Protein AF-A0A1G0IW92-F1 (afdb_monomer)

Structure (mmCIF, N/CA/C/O backbone):
data_AF-A0A1G0IW92-F1
#
_entry.id   AF-A0A1G0IW92-F1
#
loop_
_atom_site.group_PDB
_atom_site.id
_atom_site.type_symbol
_atom_site.label_atom_id
_atom_site.label_alt_id
_atom_site.label_comp_id
_atom_site.label_asym_id
_atom_site.label_entity_id
_atom_site.label_seq_id
_atom_site.pdbx_PDB_ins_code
_atom_site.Cartn_x
_atom_site.Cartn_y
_atom_site.Cartn_z
_atom_site.occupancy
_atom_site.B_iso_or_equiv
_atom_site.auth_seq_id
_atom_site.auth_comp_id
_atom_site.auth_asym_id
_atom_site.auth_atom_id
_atom_site.pdbx_PDB_model_num
ATOM 1 N N . MET A 1 1 ? -2.641 2.910 -12.324 1.00 80.75 1 MET A N 1
ATOM 2 C CA . MET A 1 1 ? -2.212 3.106 -13.734 1.00 80.75 1 MET A CA 1
ATOM 3 C C . MET A 1 1 ? -0.883 2.415 -14.015 1.00 80.75 1 MET A C 1
ATOM 5 O O . MET A 1 1 ? -0.870 1.547 -14.869 1.00 80.75 1 MET A O 1
ATOM 9 N N . VAL A 1 2 ? 0.194 2.712 -13.274 1.00 91.56 2 VAL A N 1
ATOM 10 C CA . VAL A 1 2 ? 1.506 2.042 -13.440 1.00 91.56 2 VAL A CA 1
ATOM 11 C C . VAL A 1 2 ? 1.429 0.523 -13.257 1.00 91.56 2 VAL A C 1
ATOM 13 O O . VAL A 1 2 ? 1.862 -0.220 -14.130 1.00 91.56 2 VAL A O 1
ATOM 16 N N . ALA A 1 3 ? 0.814 0.061 -12.166 1.00 92.38 3 ALA A N 1
ATOM 17 C CA . ALA A 1 3 ? 0.599 -1.362 -11.910 1.00 92.38 3 ALA A CA 1
ATOM 18 C C . ALA A 1 3 ? -0.119 -2.062 -13.076 1.00 92.38 3 ALA A C 1
ATOM 20 O O . ALA A 1 3 ? 0.320 -3.105 -13.549 1.00 92.38 3 ALA A O 1
ATOM 21 N N . GLN A 1 4 ? -1.165 -1.432 -13.619 1.00 93.44 4 GLN A N 1
ATOM 22 C CA . GLN A 1 4 ? -1.886 -1.959 -14.776 1.00 93.44 4 GLN A CA 1
ATOM 23 C C . GLN A 1 4 ? -0.989 -2.092 -16.017 1.00 93.44 4 GLN A C 1
ATOM 25 O O . GLN A 1 4 ? -1.150 -3.045 -16.773 1.00 93.44 4 GLN A O 1
ATOM 30 N N . CYS A 1 5 ? -0.030 -1.185 -16.225 1.00 95.75 5 CYS A N 1
ATOM 31 C CA . CYS A 1 5 ? 0.939 -1.316 -17.313 1.00 95.75 5 CYS A CA 1
ATOM 32 C C . CYS A 1 5 ? 1.828 -2.561 -17.137 1.00 95.75 5 CYS A C 1
ATOM 34 O O . CYS A 1 5 ? 2.031 -3.288 -18.104 1.00 95.75 5 CYS A O 1
ATOM 36 N N . PHE A 1 6 ? 2.292 -2.871 -15.922 1.00 96.69 6 PHE A N 1
ATOM 37 C CA . PHE A 1 6 ? 3.017 -4.125 -15.667 1.00 96.69 6 PHE A CA 1
ATOM 38 C C . PHE A 1 6 ? 2.141 -5.361 -15.915 1.00 96.69 6 PHE A C 1
ATOM 40 O O . PHE A 1 6 ? 2.584 -6.291 -16.588 1.00 96.69 6 PHE A O 1
ATOM 47 N N . VAL A 1 7 ? 0.871 -5.336 -15.488 1.00 96.00 7 VAL A N 1
ATOM 48 C CA . VAL A 1 7 ? -0.091 -6.411 -15.800 1.00 96.00 7 VAL A CA 1
ATOM 49 C C . VAL A 1 7 ? -0.199 -6.635 -17.312 1.00 96.00 7 VAL A C 1
ATOM 51 O O . VAL A 1 7 ? -0.176 -7.778 -17.761 1.00 96.00 7 VAL A O 1
ATOM 54 N N . THR A 1 8 ? -0.264 -5.570 -18.123 1.00 96.12 8 THR A N 1
ATOM 55 C CA . THR A 1 8 ? -0.341 -5.711 -19.593 1.00 96.12 8 THR A CA 1
ATOM 56 C C . THR A 1 8 ? 0.912 -6.318 -20.229 1.00 96.12 8 THR A C 1
ATOM 58 O O . THR A 1 8 ? 0.831 -6.822 -21.345 1.00 96.12 8 THR A O 1
ATOM 61 N N . LEU A 1 9 ? 2.049 -6.310 -19.526 1.00 95.75 9 LEU A N 1
ATOM 62 C CA . LEU A 1 9 ? 3.301 -6.953 -19.943 1.00 95.75 9 LEU A CA 1
ATOM 63 C C . LEU A 1 9 ? 3.428 -8.396 -19.416 1.00 95.75 9 LEU A C 1
ATOM 65 O O . LEU A 1 9 ? 4.478 -9.024 -19.550 1.00 95.75 9 LEU A O 1
ATOM 69 N N . GLY A 1 10 ? 2.367 -8.931 -18.801 1.00 95.44 10 GLY A N 1
ATOM 70 C CA . GLY A 1 10 ? 2.351 -10.278 -18.234 1.00 95.44 10 GLY A CA 1
ATOM 71 C C . GLY A 1 10 ? 3.103 -10.401 -16.908 1.00 95.44 10 GLY A C 1
ATOM 72 O O . GLY A 1 10 ? 3.411 -11.514 -16.490 1.00 95.44 10 GLY A O 1
ATOM 73 N N . ILE A 1 11 ? 3.414 -9.282 -16.249 1.00 96.50 11 ILE A N 1
ATOM 74 C CA . ILE A 1 11 ? 4.069 -9.281 -14.942 1.00 96.50 11 ILE A CA 1
ATOM 75 C C . ILE A 1 11 ? 3.010 -9.384 -13.841 1.00 96.50 11 ILE A C 1
ATOM 77 O O . ILE A 1 11 ? 2.082 -8.566 -13.811 1.00 96.50 11 ILE A O 1
ATOM 81 N N . PRO A 1 12 ? 3.129 -10.350 -12.912 1.00 96.31 12 PRO A N 1
ATOM 82 C CA . PRO A 1 12 ? 2.226 -10.444 -11.776 1.00 96.31 12 PRO A CA 1
ATOM 83 C C . PRO A 1 12 ? 2.295 -9.195 -10.900 1.00 96.31 12 PRO A C 1
ATOM 85 O O . PRO A 1 12 ? 3.377 -8.759 -10.500 1.00 96.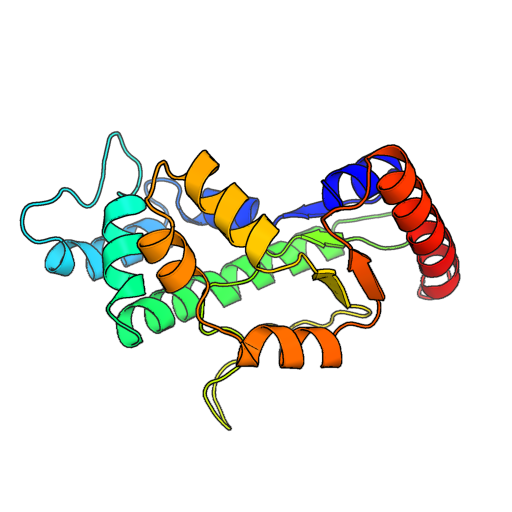31 12 PRO A O 1
ATOM 88 N N . VAL A 1 13 ? 1.123 -8.661 -10.557 1.00 95.50 13 VAL A N 1
ATOM 89 C CA . VAL A 1 13 ? 0.978 -7.568 -9.595 1.00 95.50 13 VAL A CA 1
ATOM 90 C C . VAL A 1 13 ? 0.199 -8.056 -8.379 1.00 95.50 13 VAL A C 1
ATOM 92 O O . VAL A 1 13 ? -0.952 -8.493 -8.480 1.00 95.50 13 VAL A O 1
ATOM 95 N N . LEU A 1 14 ? 0.828 -7.951 -7.214 1.00 93.00 14 LEU A N 1
ATOM 96 C CA . LEU A 1 14 ? 0.253 -8.282 -5.920 1.00 93.00 14 LEU A CA 1
ATOM 97 C C . LEU A 1 14 ? -0.154 -6.982 -5.219 1.00 93.00 14 LEU A C 1
ATOM 99 O O . LEU A 1 14 ? 0.700 -6.184 -4.845 1.00 93.00 14 LEU A O 1
ATOM 103 N N . SER A 1 15 ? -1.457 -6.740 -5.077 1.00 89.56 15 SER A N 1
ATOM 104 C CA . SER A 1 15 ? -1.977 -5.482 -4.525 1.00 89.56 15 SER A CA 1
ATOM 105 C C . SER A 1 15 ? -2.214 -5.599 -3.022 1.00 89.56 15 SER A C 1
ATOM 107 O O . SER A 1 15 ? -3.024 -6.418 -2.585 1.00 89.56 15 SER A O 1
ATOM 109 N N . ALA A 1 16 ? -1.535 -4.765 -2.229 1.00 85.81 16 ALA A N 1
ATOM 110 C CA . ALA A 1 16 ? -1.694 -4.711 -0.775 1.00 85.81 16 ALA A CA 1
ATOM 111 C C . ALA A 1 16 ? -3.157 -4.466 -0.368 1.00 85.81 16 ALA A C 1
ATOM 113 O O . ALA A 1 16 ? -3.665 -5.126 0.539 1.00 85.81 16 ALA A O 1
ATOM 114 N N . ASP A 1 17 ? -3.857 -3.590 -1.096 1.00 85.00 17 ASP A N 1
ATOM 115 C CA . ASP A 1 17 ? -5.267 -3.268 -0.855 1.00 85.00 17 ASP A CA 1
ATOM 116 C C . ASP A 1 17 ? -6.180 -4.486 -1.000 1.00 85.00 17 ASP A C 1
ATOM 118 O O . ASP A 1 17 ? -7.140 -4.629 -0.242 1.00 85.00 17 ASP A O 1
ATOM 122 N N . ARG A 1 18 ? -5.865 -5.401 -1.928 1.00 89.75 18 ARG A N 1
ATOM 123 C CA . ARG A 1 18 ? -6.614 -6.654 -2.093 1.00 89.75 18 ARG A CA 1
ATOM 124 C C . ARG A 1 18 ? -6.503 -7.526 -0.845 1.00 89.75 18 ARG A C 1
ATOM 126 O O . ARG A 1 18 ? -7.511 -8.058 -0.389 1.00 89.75 18 ARG A O 1
ATOM 133 N N . TYR A 1 19 ? -5.305 -7.652 -0.276 1.00 88.88 19 TYR A N 1
ATOM 134 C CA . TYR A 1 19 ? -5.115 -8.434 0.948 1.00 88.88 19 TYR A CA 1
ATOM 135 C C . TYR A 1 19 ? -5.750 -7.762 2.155 1.00 88.88 19 TYR A C 1
ATOM 137 O O . TYR A 1 19 ? -6.364 -8.448 2.964 1.00 88.88 19 TYR A O 1
ATOM 145 N N . VAL A 1 20 ? -5.659 -6.432 2.265 1.00 87.38 20 VAL A N 1
ATOM 146 C CA . VAL A 1 20 ? -6.383 -5.695 3.306 1.00 87.38 20 VAL A CA 1
ATOM 147 C C . VAL A 1 20 ? -7.877 -5.968 3.181 1.00 87.38 20 VAL A C 1
ATOM 149 O O . VAL A 1 20 ? -8.495 -6.351 4.164 1.00 87.38 20 VAL A O 1
ATOM 152 N N . ALA A 1 21 ? -8.461 -5.849 1.987 1.00 87.81 21 ALA A N 1
ATOM 153 C CA . ALA A 1 21 ? -9.882 -6.116 1.785 1.00 87.81 21 ALA A CA 1
ATOM 154 C C . ALA A 1 21 ? -10.284 -7.530 2.239 1.00 87.81 21 ALA A C 1
ATOM 156 O O . ALA A 1 21 ? -11.249 -7.654 2.987 1.00 87.81 21 ALA A O 1
ATOM 157 N N . ALA A 1 22 ? -9.507 -8.555 1.874 1.00 89.38 22 ALA A N 1
ATOM 158 C CA . ALA A 1 22 ? -9.749 -9.937 2.295 1.00 89.38 22 ALA A CA 1
ATOM 159 C C . ALA A 1 22 ? -9.633 -10.124 3.821 1.00 89.38 22 ALA A C 1
ATOM 161 O O . ALA A 1 22 ? -10.432 -10.823 4.436 1.00 89.38 22 ALA A O 1
ATOM 162 N N . LEU A 1 23 ? -8.665 -9.464 4.468 1.00 88.81 23 LEU A N 1
ATOM 163 C CA . LEU A 1 23 ? -8.531 -9.490 5.929 1.00 88.81 23 LEU A CA 1
ATOM 164 C C . LEU A 1 23 ? -9.717 -8.816 6.629 1.00 88.81 23 LEU A C 1
ATOM 166 O O . LEU A 1 23 ? -10.037 -9.175 7.757 1.00 88.81 23 LEU A O 1
ATOM 170 N N . LEU A 1 24 ? -10.369 -7.852 5.982 1.00 89.81 24 LEU A N 1
ATOM 171 C CA . LEU A 1 24 ? -11.514 -7.120 6.521 1.00 89.81 24 LEU A CA 1
ATOM 172 C C . LEU A 1 24 ? -12.869 -7.770 6.195 1.00 89.81 24 LEU A C 1
ATOM 174 O O . LEU A 1 24 ? -13.902 -7.148 6.441 1.00 89.81 24 LEU A O 1
ATOM 178 N N . GLU A 1 25 ? -12.891 -8.985 5.648 1.00 89.25 25 GLU A N 1
ATOM 179 C CA . GLU A 1 25 ? -14.135 -9.731 5.453 1.00 89.25 25 GLU A CA 1
ATOM 180 C C . GLU A 1 25 ? -14.825 -10.039 6.791 1.00 89.25 25 GLU A C 1
ATOM 182 O O . GLU A 1 25 ? -14.187 -10.235 7.830 1.00 89.25 25 GLU A O 1
ATOM 187 N N . GLN A 1 26 ? -16.158 -10.071 6.769 1.00 86.56 26 GLN A N 1
ATOM 188 C CA . GLN A 1 26 ? -16.965 -10.284 7.967 1.00 86.56 26 GLN A CA 1
ATOM 189 C C . GLN A 1 26 ? -16.637 -11.634 8.628 1.00 86.56 26 GLN A C 1
ATOM 191 O O . GLN A 1 26 ? -16.488 -12.653 7.953 1.00 86.56 26 GLN A O 1
ATOM 196 N N . ASN A 1 27 ? -16.608 -11.649 9.964 1.00 84.75 27 ASN A N 1
ATOM 197 C CA . ASN A 1 27 ? -16.253 -12.805 10.802 1.00 84.75 27 ASN A CA 1
ATOM 198 C C . ASN A 1 27 ? -14.774 -13.225 10.725 1.00 84.75 27 ASN A C 1
ATOM 200 O O . ASN A 1 27 ? -14.416 -14.298 11.217 1.00 84.75 27 ASN A O 1
ATOM 204 N N . SER A 1 28 ? -13.900 -12.412 10.125 1.00 91.69 28 SER A N 1
ATOM 205 C CA . SER A 1 28 ? -12.464 -12.616 10.283 1.00 91.69 28 SER A CA 1
ATOM 206 C C . SER A 1 28 ? -12.014 -12.166 11.687 1.00 91.69 28 SER A C 1
ATOM 208 O O . SER A 1 28 ? -12.553 -11.199 12.236 1.00 91.69 28 SER A O 1
ATOM 210 N N . PRO A 1 29 ? -10.965 -12.780 12.265 1.00 94.00 29 PRO A N 1
ATOM 211 C CA . PRO A 1 29 ? -10.395 -12.307 13.529 1.00 94.00 29 PRO A CA 1
ATOM 212 C C . PRO A 1 29 ? -9.929 -10.843 13.478 1.00 94.00 29 PRO A C 1
ATOM 214 O O . PRO A 1 29 ? -9.953 -10.140 14.486 1.00 94.00 29 PRO A O 1
ATOM 217 N N . VAL A 1 30 ? -9.506 -10.373 12.299 1.00 94.38 30 VAL A N 1
ATOM 218 C CA . VAL A 1 30 ? -9.071 -8.986 12.081 1.00 94.38 30 VAL A CA 1
ATOM 219 C C . VAL A 1 30 ? -10.267 -8.039 12.106 1.00 94.38 30 VAL A C 1
ATOM 221 O O . VAL A 1 30 ? -10.193 -6.984 12.734 1.00 94.38 30 VAL A O 1
ATOM 224 N N . PHE A 1 31 ? -11.378 -8.423 11.473 1.00 94.69 31 PHE A N 1
ATOM 225 C CA . PHE A 1 31 ? -12.627 -7.672 11.511 1.00 94.69 31 PHE A CA 1
ATOM 226 C C . PHE A 1 31 ? -13.103 -7.494 12.955 1.00 94.69 31 PHE A C 1
ATOM 228 O O . PHE A 1 31 ? -13.339 -6.365 13.385 1.00 94.69 31 PHE A O 1
ATOM 235 N N . ASP A 1 32 ? -13.157 -8.578 13.731 1.00 94.81 32 ASP A N 1
ATOM 236 C CA . ASP A 1 32 ? -13.606 -8.542 15.127 1.00 94.81 32 ASP A CA 1
ATOM 237 C C . ASP A 1 32 ? -12.687 -7.692 16.017 1.00 94.81 32 ASP A C 1
ATOM 239 O O . ASP A 1 32 ? -13.163 -6.936 16.874 1.00 94.81 32 ASP A O 1
ATOM 243 N N . ALA A 1 33 ? -11.370 -7.757 15.790 1.00 96.50 33 ALA A N 1
ATOM 244 C CA . ALA A 1 33 ? -10.402 -6.913 16.483 1.00 96.50 33 ALA A CA 1
ATOM 245 C C . ALA A 1 33 ? -10.637 -5.423 16.189 1.00 96.50 33 ALA A C 1
ATOM 247 O O . ALA A 1 33 ? -10.678 -4.609 17.112 1.00 96.50 33 ALA A O 1
ATOM 248 N N . ILE A 1 34 ? -10.851 -5.062 14.919 1.00 96.00 34 ILE A N 1
ATOM 249 C CA . ILE A 1 34 ? -11.130 -3.678 14.511 1.00 96.00 34 ILE A CA 1
ATOM 250 C C . ILE A 1 34 ? -12.463 -3.201 15.085 1.00 96.00 34 ILE A C 1
ATOM 252 O O . ILE A 1 34 ? -12.537 -2.086 15.601 1.00 96.00 34 ILE A O 1
ATOM 256 N N . VAL A 1 35 ? -13.505 -4.039 15.051 1.00 95.69 35 VAL A N 1
ATOM 257 C CA . VAL A 1 35 ? -14.798 -3.712 15.663 1.00 95.69 35 VAL A CA 1
ATOM 258 C C . VAL A 1 35 ? -14.621 -3.433 17.151 1.00 95.69 35 VAL A C 1
ATOM 260 O O . VAL A 1 35 ? -15.109 -2.420 17.643 1.00 95.69 35 VAL A O 1
ATOM 263 N N . THR A 1 36 ? -13.898 -4.295 17.862 1.00 96.75 36 THR A N 1
ATOM 264 C CA . THR A 1 36 ? -13.667 -4.151 19.305 1.00 96.75 36 THR A CA 1
ATOM 265 C C . THR A 1 36 ? -12.923 -2.858 19.635 1.00 96.75 36 THR A C 1
ATOM 267 O O . THR A 1 36 ? -13.312 -2.155 20.567 1.00 96.75 36 THR A O 1
ATOM 270 N N . HIS A 1 37 ? -11.892 -2.518 18.856 1.00 96.94 37 HIS A N 1
ATOM 271 C CA . HIS A 1 37 ? -11.066 -1.330 19.084 1.00 96.94 37 HIS A CA 1
ATOM 272 C C . HIS A 1 37 ? -11.789 -0.022 18.747 1.00 96.94 37 HIS A C 1
ATOM 274 O O . HIS A 1 37 ? -11.806 0.903 19.554 1.00 96.94 37 HIS A O 1
ATOM 280 N N . PHE A 1 38 ? -12.423 0.067 17.573 1.00 96.19 38 PHE A N 1
ATOM 281 C CA . PHE A 1 38 ? -12.956 1.334 17.056 1.00 96.19 38 PHE A CA 1
ATOM 282 C C . PHE A 1 38 ? -14.414 1.613 17.424 1.00 96.19 38 PHE A C 1
ATOM 284 O O . PHE A 1 38 ? -14.816 2.776 17.447 1.00 96.19 38 PHE A O 1
ATOM 291 N N . LYS A 1 39 ? -15.221 0.595 17.751 1.00 95.50 39 LYS A N 1
ATOM 292 C CA . LYS A 1 39 ? -16.617 0.799 18.174 1.00 95.50 39 LYS A CA 1
ATOM 293 C C . LYS A 1 39 ? -16.783 1.809 19.322 1.00 95.50 39 LYS A C 1
ATOM 295 O O . LYS A 1 39 ? -17.645 2.672 19.181 1.00 95.50 39 LYS A O 1
ATOM 300 N N . PRO A 1 40 ? -16.008 1.768 20.426 1.00 95.69 40 PRO A N 1
ATOM 301 C CA . PRO A 1 40 ? -16.149 2.766 21.491 1.00 95.69 40 PRO A CA 1
ATOM 302 C C . PRO A 1 40 ? -15.723 4.181 21.066 1.00 95.69 40 PRO A C 1
ATOM 304 O O . PRO A 1 40 ? -16.162 5.150 21.677 1.00 95.69 40 PRO A O 1
ATOM 307 N N . LEU A 1 41 ? -14.899 4.310 20.021 1.00 95.00 41 LEU A N 1
ATOM 308 C CA . LEU A 1 41 ? -14.371 5.587 19.531 1.00 95.00 41 LEU A CA 1
ATOM 309 C C . LEU A 1 41 ? -15.333 6.302 18.566 1.00 95.00 41 L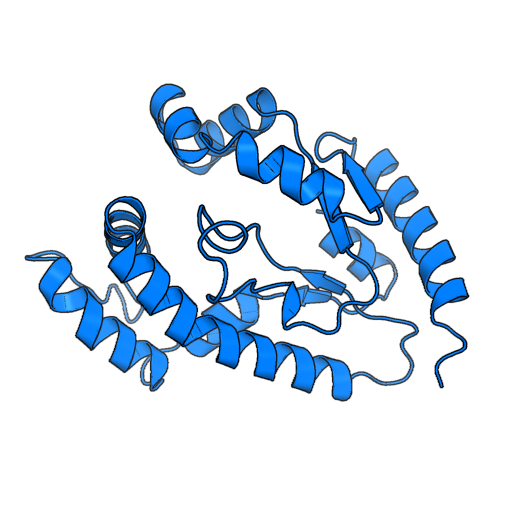EU A C 1
ATOM 311 O O . LEU A 1 41 ? -15.258 7.517 18.418 1.00 95.00 41 LEU A O 1
ATOM 315 N N . LEU A 1 42 ? -16.250 5.563 17.931 1.00 91.00 42 LEU A N 1
ATOM 316 C CA . LEU A 1 42 ? -17.243 6.097 16.986 1.00 91.00 42 LEU A CA 1
ATOM 317 C C . LEU A 1 42 ? -18.492 6.693 17.658 1.00 91.00 42 LEU A C 1
ATOM 319 O O . LEU A 1 42 ? -19.337 7.291 16.990 1.00 91.00 42 LEU A O 1
ATOM 323 N N . GLY A 1 43 ? -18.633 6.548 18.977 1.00 89.69 43 GLY A N 1
ATOM 324 C CA . GLY A 1 43 ? -19.782 7.068 19.714 1.00 89.69 43 GLY A CA 1
ATOM 325 C C . GLY A 1 43 ? -21.102 6.456 19.235 1.00 89.69 43 GLY A C 1
ATOM 326 O O . GLY A 1 43 ? -21.350 5.270 19.439 1.00 89.69 43 GLY A O 1
ATOM 327 N N . GLN A 1 44 ? -21.969 7.280 18.638 1.00 90.88 44 GLN A N 1
ATOM 328 C CA . GLN A 1 44 ? -23.268 6.842 18.106 1.00 90.88 44 GLN A CA 1
ATOM 329 C C . GLN A 1 44 ? -23.191 6.330 16.662 1.00 90.88 44 GLN A C 1
ATOM 331 O O . GLN A 1 44 ? -24.149 5.714 16.191 1.00 90.88 44 GLN A O 1
ATOM 336 N N . GLU A 1 45 ? -22.088 6.575 15.950 1.00 93.81 45 GLU A N 1
ATOM 337 C CA . GLU A 1 45 ? -21.948 6.085 14.585 1.00 93.81 45 GLU A CA 1
ATOM 338 C C . GLU A 1 45 ? -21.773 4.558 14.565 1.00 93.81 45 GLU A C 1
ATOM 340 O O . GLU A 1 45 ? -21.025 3.992 15.370 1.00 93.81 45 GLU A O 1
ATOM 345 N N . PRO A 1 46 ? -22.434 3.853 13.633 1.00 94.25 46 PRO A N 1
ATOM 346 C CA . PRO A 1 46 ? -22.264 2.417 13.503 1.00 94.25 46 PRO A CA 1
ATOM 347 C C . PRO A 1 46 ? -20.848 2.084 13.010 1.00 94.25 46 PRO A C 1
ATOM 349 O O . PRO A 1 46 ? -20.370 2.620 12.010 1.00 94.25 46 PRO A O 1
ATOM 352 N N . ILE A 1 47 ? -20.195 1.139 13.690 1.00 95.25 47 ILE A N 1
ATOM 353 C CA . ILE A 1 47 ? -18.906 0.563 13.270 1.00 95.25 47 ILE A CA 1
ATOM 354 C C . ILE A 1 47 ? -19.049 -0.372 12.062 1.00 95.25 47 ILE A C 1
ATOM 356 O O . ILE A 1 47 ? -18.096 -0.546 11.307 1.00 95.25 47 ILE A O 1
ATOM 360 N N . VAL A 1 48 ? -20.240 -0.942 11.855 1.00 93.81 48 VAL A N 1
ATOM 361 C CA . VAL A 1 48 ? -20.559 -1.819 10.723 1.00 93.81 48 VAL A CA 1
ATOM 362 C C . VAL A 1 48 ? -21.742 -1.245 9.946 1.00 93.81 48 VAL A C 1
ATOM 364 O O . VAL A 1 48 ? -22.801 -0.992 10.518 1.00 93.81 48 VAL A O 1
ATOM 367 N N . LEU A 1 49 ? -21.562 -1.066 8.641 1.00 91.12 49 LEU A N 1
ATOM 368 C CA . LEU A 1 49 ? -22.540 -0.584 7.674 1.00 91.12 49 LEU A CA 1
ATOM 369 C C . LEU A 1 49 ? -22.750 -1.670 6.617 1.00 91.12 49 LEU A C 1
ATOM 371 O O . LEU A 1 49 ? -21.814 -2.037 5.917 1.00 91.12 49 LEU A O 1
ATOM 375 N N . ALA A 1 50 ? -23.974 -2.195 6.509 1.00 89.38 50 ALA A N 1
ATOM 376 C CA . ALA A 1 50 ? -24.326 -3.235 5.532 1.00 89.38 50 ALA A CA 1
ATOM 377 C C . ALA A 1 50 ? -23.390 -4.470 5.542 1.00 89.38 50 ALA A C 1
ATOM 379 O O . ALA A 1 50 ? -23.126 -5.061 4.502 1.00 89.38 50 ALA A O 1
ATOM 380 N N . GLY A 1 51 ? -22.896 -4.863 6.723 1.00 86.38 51 GLY A N 1
ATOM 381 C CA . GLY A 1 51 ? -21.984 -6.004 6.890 1.00 86.38 51 GLY A CA 1
ATOM 382 C C . GLY A 1 51 ? -20.497 -5.666 6.734 1.00 86.38 51 GLY A C 1
ATOM 383 O O . GLY A 1 51 ? -19.655 -6.490 7.074 1.00 86.38 51 GLY A O 1
ATOM 384 N N . GLU A 1 52 ? -20.159 -4.446 6.316 1.00 90.12 52 GLU A N 1
ATOM 385 C CA . GLU A 1 52 ? -18.778 -3.981 6.173 1.00 90.12 52 GLU A CA 1
ATOM 386 C C . GLU A 1 52 ? -18.390 -2.986 7.268 1.00 90.12 52 GLU A C 1
ATOM 388 O O . GLU A 1 52 ? -19.233 -2.300 7.838 1.00 90.12 52 GLU A O 1
ATOM 393 N N . LEU A 1 53 ? -17.093 -2.854 7.550 1.00 92.25 53 LEU A N 1
ATOM 394 C CA . LEU A 1 53 ? -16.597 -1.810 8.448 1.00 92.25 53 LEU A CA 1
ATOM 395 C C . LEU A 1 53 ? -16.923 -0.410 7.908 1.00 92.25 53 LEU A C 1
ATOM 397 O O . LEU A 1 53 ? -16.740 -0.130 6.722 1.00 92.25 53 LEU A O 1
ATOM 401 N N . ASN A 1 54 ? -17.306 0.509 8.796 1.00 93.00 54 ASN A N 1
ATOM 402 C CA . ASN A 1 54 ? -17.439 1.934 8.495 1.00 93.00 54 ASN A CA 1
ATOM 403 C C . ASN A 1 54 ? -16.049 2.556 8.253 1.00 93.00 54 ASN A C 1
ATOM 405 O O . ASN A 1 54 ? -15.463 3.209 9.120 1.00 93.00 54 ASN A O 1
ATOM 409 N N . LYS A 1 55 ? -15.503 2.336 7.049 1.00 88.62 55 LYS A N 1
ATOM 410 C CA . LYS A 1 55 ? -14.167 2.801 6.641 1.00 88.62 55 LYS A CA 1
ATOM 411 C C . LYS A 1 55 ? -14.035 4.320 6.738 1.00 88.62 55 LYS A C 1
ATOM 413 O O . LYS A 1 55 ? -12.954 4.801 7.061 1.00 88.62 55 LYS A O 1
ATOM 418 N N . SER A 1 56 ? -15.106 5.075 6.483 1.00 85.06 56 SER A N 1
ATOM 419 C CA . SER A 1 56 ? -15.129 6.536 6.639 1.00 85.06 56 SER A CA 1
ATOM 420 C C . SER A 1 56 ? -14.944 6.968 8.091 1.00 85.06 56 SER A C 1
ATOM 422 O O . SER A 1 56 ? -14.079 7.799 8.360 1.00 85.06 56 SER A O 1
ATOM 424 N N . GLY A 1 57 ? -15.694 6.371 9.020 1.00 88.88 57 GLY A N 1
ATOM 425 C CA . GLY A 1 57 ? -15.588 6.669 10.448 1.00 88.88 57 GLY A CA 1
ATOM 426 C C . GLY A 1 57 ? -14.223 6.270 11.009 1.00 88.88 57 GLY A C 1
ATOM 427 O O . GLY A 1 57 ? -13.557 7.072 11.659 1.00 88.88 57 GLY A O 1
ATOM 428 N N . ILE A 1 58 ? -13.737 5.071 10.667 1.00 90.62 58 ILE A N 1
ATOM 429 C CA . ILE A 1 58 ? -12.391 4.619 11.060 1.00 90.62 58 ILE A CA 1
ATOM 430 C C . ILE A 1 58 ? -11.326 5.570 10.501 1.00 90.62 58 ILE A C 1
ATOM 432 O O . ILE A 1 58 ? -10.432 5.990 11.235 1.00 90.62 58 ILE A O 1
ATOM 436 N N . ARG A 1 59 ? -11.436 5.964 9.222 1.00 84.81 59 ARG A N 1
ATOM 437 C CA . ARG A 1 59 ? -10.516 6.924 8.595 1.00 84.81 59 ARG A CA 1
ATOM 438 C C . ARG A 1 59 ? -10.505 8.258 9.339 1.00 84.81 59 ARG A C 1
ATOM 440 O O . ARG A 1 59 ? -9.432 8.818 9.532 1.00 84.81 59 ARG A O 1
ATOM 447 N N . HIS A 1 60 ? -11.664 8.762 9.758 1.00 83.06 60 HIS A N 1
ATOM 448 C CA . HIS A 1 60 ? -11.753 10.000 10.531 1.00 83.06 60 HIS A CA 1
ATOM 449 C C . HIS A 1 60 ? -10.962 9.909 11.844 1.00 83.06 60 HIS A C 1
ATOM 451 O O . HIS A 1 60 ? -10.158 10.794 12.134 1.00 83.06 60 HIS A O 1
ATOM 457 N N . ILE A 1 61 ? -11.113 8.801 12.577 1.00 87.19 61 ILE A N 1
ATOM 458 C CA . ILE A 1 61 ? -10.413 8.559 13.846 1.00 87.19 61 ILE A CA 1
ATOM 459 C C . ILE A 1 61 ? -8.895 8.496 13.635 1.00 87.19 61 ILE A C 1
ATOM 461 O O . ILE A 1 61 ? -8.150 9.238 14.274 1.00 87.19 61 ILE A O 1
ATOM 465 N N . ILE A 1 62 ? -8.412 7.666 12.704 1.00 83.62 62 ILE A N 1
ATOM 466 C CA . ILE A 1 62 ? -6.962 7.487 12.483 1.00 83.62 62 ILE A CA 1
ATOM 467 C C . ILE A 1 62 ? -6.282 8.733 11.890 1.00 83.62 62 ILE A C 1
ATOM 469 O O . ILE A 1 62 ? -5.062 8.870 11.973 1.00 83.62 62 ILE A O 1
ATOM 473 N N . LEU A 1 63 ? -7.045 9.653 11.287 1.00 75.19 63 LEU A N 1
ATOM 474 C CA . LEU A 1 63 ? -6.528 10.952 10.844 1.00 75.19 63 LEU A CA 1
ATOM 475 C C . LEU A 1 63 ? -6.276 11.912 12.013 1.00 75.19 63 LEU A C 1
ATOM 477 O O . LEU A 1 63 ? -5.438 12.805 11.885 1.00 75.19 63 LEU A O 1
ATOM 481 N N . GLN A 1 64 ? -6.990 11.738 13.124 1.00 80.69 64 GLN A N 1
ATOM 482 C CA . GLN A 1 64 ? -6.902 12.587 14.313 1.00 80.69 64 GLN A CA 1
ATOM 483 C C . GLN A 1 64 ? -6.062 11.959 15.433 1.00 80.69 64 GLN A C 1
ATOM 485 O O . GLN A 1 64 ? -5.538 12.681 16.278 1.00 80.69 64 GLN A O 1
ATOM 490 N N . SER A 1 65 ? -5.897 10.634 15.432 1.00 81.62 65 SER A N 1
ATOM 491 C CA . SER A 1 65 ? -5.179 9.887 16.465 1.00 81.62 65 SER A CA 1
ATOM 492 C C . SER A 1 65 ? -4.017 9.085 15.888 1.00 81.62 65 SER A C 1
ATOM 494 O O . SER A 1 65 ? -4.188 8.077 15.198 1.00 81.62 65 SER A O 1
ATOM 496 N N . VAL A 1 66 ? -2.797 9.509 16.231 1.00 79.56 66 VAL A N 1
ATOM 497 C CA . VAL A 1 66 ? -1.570 8.782 15.874 1.00 79.56 66 VAL A CA 1
ATOM 498 C C . VAL A 1 66 ? -1.555 7.386 16.500 1.00 79.56 66 VAL A C 1
ATOM 500 O O . VAL A 1 66 ? -1.110 6.447 15.847 1.00 79.56 66 VAL A O 1
ATOM 503 N N . ALA A 1 67 ? -2.056 7.240 17.729 1.00 85.56 67 ALA A N 1
ATOM 504 C CA . ALA A 1 67 ? -2.076 5.964 18.436 1.00 85.56 67 ALA A CA 1
ATOM 505 C C . ALA A 1 67 ? -2.995 4.941 17.750 1.00 85.56 67 ALA A C 1
ATOM 507 O O . ALA A 1 67 ? -2.567 3.817 17.500 1.00 85.56 67 ALA A O 1
ATOM 508 N N . ASP A 1 68 ? -4.214 5.339 17.374 1.00 88.19 68 ASP A N 1
ATOM 509 C CA . ASP A 1 68 ? -5.175 4.440 16.716 1.00 88.19 68 ASP A CA 1
ATOM 510 C C . ASP A 1 68 ? -4.726 4.044 15.312 1.00 88.19 68 ASP A C 1
ATOM 512 O O . ASP A 1 68 ? -4.910 2.908 14.874 1.00 88.19 68 ASP A O 1
ATOM 516 N N . ARG A 1 69 ? -4.078 4.975 14.614 1.00 83.38 69 ARG A N 1
ATOM 517 C CA . ARG A 1 69 ? -3.437 4.691 13.336 1.00 83.38 69 ARG A CA 1
ATOM 518 C C . ARG A 1 69 ? -2.329 3.647 13.476 1.00 83.38 69 ARG A C 1
ATOM 520 O O . ARG A 1 69 ? -2.340 2.669 12.738 1.00 83.38 69 ARG A O 1
ATOM 527 N N . LEU A 1 70 ? -1.408 3.827 14.428 1.00 82.56 70 LEU A N 1
ATOM 528 C CA . LEU A 1 70 ? -0.317 2.874 14.668 1.00 82.56 70 LEU A CA 1
ATOM 529 C C . LEU A 1 70 ? -0.844 1.503 15.101 1.00 82.56 70 LEU A C 1
ATOM 531 O O . LEU A 1 70 ? -0.306 0.486 14.678 1.00 82.56 70 LEU A O 1
ATOM 535 N N . TRP A 1 71 ? -1.906 1.466 15.907 1.00 90.94 71 TRP A N 1
ATOM 536 C CA . TRP A 1 71 ? -2.561 0.219 16.295 1.00 90.94 71 TRP A CA 1
ATOM 537 C C . TRP A 1 71 ? -3.092 -0.542 15.073 1.00 90.94 71 TRP A C 1
ATOM 539 O O . TRP A 1 71 ? -2.815 -1.731 14.910 1.00 90.94 71 TRP A O 1
ATOM 549 N N . LEU A 1 72 ? -3.797 0.155 14.172 1.00 88.62 72 LEU A N 1
ATOM 550 C CA . LEU A 1 72 ? -4.340 -0.448 12.955 1.00 88.62 72 LEU A CA 1
ATOM 551 C C . LEU A 1 72 ? -3.224 -0.936 12.018 1.00 88.62 72 LEU A C 1
ATOM 553 O O . LEU A 1 72 ? -3.314 -2.031 11.465 1.00 88.62 72 LEU A O 1
ATOM 557 N N . GLU A 1 73 ? -2.153 -0.154 11.874 1.00 83.31 73 GLU A N 1
ATOM 558 C CA . GLU A 1 73 ? -0.963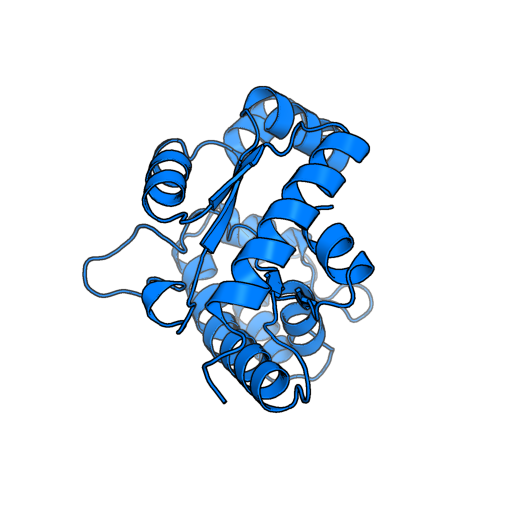 -0.537 11.107 1.00 83.31 73 GLU A CA 1
ATOM 559 C C . GLU A 1 73 ? -0.294 -1.794 11.684 1.00 83.31 73 GLU A C 1
ATOM 561 O O . GLU A 1 73 ? 0.005 -2.726 10.941 1.00 83.31 73 GLU A O 1
ATOM 566 N N . GLN A 1 74 ? -0.107 -1.868 13.006 1.00 85.19 74 GLN A N 1
ATOM 567 C CA . GLN A 1 74 ? 0.490 -3.029 13.679 1.00 85.19 74 GLN A CA 1
ATOM 568 C C . GLN A 1 74 ? -0.351 -4.299 13.530 1.00 85.19 74 GLN A C 1
ATOM 570 O O . GLN A 1 74 ? 0.210 -5.390 13.427 1.00 85.19 74 GLN A O 1
ATOM 575 N N . LEU A 1 75 ? -1.679 -4.163 13.493 1.00 89.25 75 LEU A N 1
ATOM 576 C CA . LEU A 1 75 ? -2.586 -5.278 13.243 1.00 89.25 75 LEU A CA 1
ATOM 577 C C . LEU A 1 75 ? -2.487 -5.777 11.792 1.00 89.25 75 LEU A C 1
ATOM 579 O O . LEU A 1 75 ? -2.409 -6.982 11.557 1.00 89.25 75 LEU A O 1
ATOM 583 N N . LEU A 1 76 ? -2.508 -4.863 10.816 1.00 87.44 76 LEU A N 1
ATOM 584 C CA . LEU A 1 76 ? -2.641 -5.216 9.400 1.00 87.44 76 LEU A CA 1
ATOM 585 C C . LEU A 1 76 ? -1.312 -5.568 8.728 1.00 87.44 76 LEU A C 1
ATOM 587 O O . LEU A 1 76 ? -1.257 -6.523 7.953 1.00 87.44 76 LEU A O 1
ATOM 591 N N . HIS A 1 77 ? -0.240 -4.819 9.001 1.00 83.88 77 HIS A N 1
ATOM 592 C CA . HIS A 1 77 ? 1.010 -4.924 8.245 1.00 83.88 77 HIS A CA 1
ATOM 593 C C . HIS A 1 77 ? 1.607 -6.340 8.237 1.00 83.88 77 HIS A C 1
ATOM 595 O O . HIS A 1 77 ? 1.868 -6.843 7.144 1.00 83.88 77 HIS A O 1
ATOM 601 N N . PRO A 1 78 ? 1.775 -7.044 9.376 1.00 85.25 78 PRO A N 1
ATOM 602 C CA . PRO A 1 78 ? 2.350 -8.389 9.357 1.00 85.25 78 PRO A CA 1
ATOM 603 C C . PRO A 1 78 ? 1.517 -9.384 8.537 1.00 85.25 78 PRO A C 1
ATOM 605 O O . PRO A 1 78 ? 2.068 -10.259 7.872 1.00 85.25 78 PRO A O 1
ATOM 608 N N . LEU A 1 79 ? 0.189 -9.237 8.551 1.00 88.81 79 LEU A N 1
ATOM 609 C CA . LEU A 1 79 ? -0.738 -10.131 7.853 1.00 88.81 79 LEU A CA 1
ATOM 610 C C . LEU A 1 79 ? -0.726 -9.899 6.338 1.00 88.81 79 LEU A C 1
ATOM 612 O O . LEU A 1 79 ? -0.706 -10.855 5.557 1.00 88.81 79 LEU A O 1
ATOM 616 N N . VAL A 1 80 ? -0.691 -8.631 5.921 1.00 87.06 80 VAL A N 1
ATOM 617 C CA . VAL A 1 80 ? -0.549 -8.252 4.509 1.00 87.06 80 VAL A CA 1
ATOM 618 C C . VAL A 1 80 ? 0.8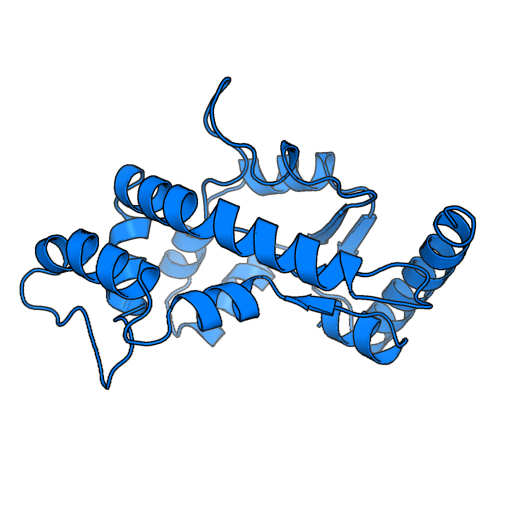00 -8.726 3.975 1.00 87.06 80 VAL A C 1
ATOM 620 O O . VAL A 1 80 ? 0.847 -9.367 2.928 1.00 87.06 80 VAL A O 1
ATOM 623 N N . LEU A 1 81 ? 1.885 -8.516 4.728 1.00 85.00 81 LEU A N 1
ATOM 624 C CA . LEU A 1 81 ? 3.214 -8.997 4.353 1.00 85.00 81 LEU A CA 1
ATOM 625 C C . LEU A 1 81 ? 3.271 -10.514 4.236 1.00 85.00 81 LEU A C 1
ATOM 627 O O . LEU A 1 81 ? 3.802 -11.022 3.252 1.00 85.00 81 LEU A O 1
ATOM 631 N N . ALA A 1 82 ? 2.713 -11.254 5.192 1.00 88.31 82 ALA A N 1
ATOM 632 C CA . ALA A 1 82 ? 2.675 -12.710 5.110 1.00 88.31 82 ALA A CA 1
ATOM 633 C C . ALA A 1 82 ? 1.926 -13.195 3.855 1.00 88.31 82 ALA A C 1
ATOM 635 O O . ALA A 1 82 ? 2.329 -14.180 3.236 1.00 88.31 82 ALA A O 1
ATOM 636 N N . SER A 1 83 ? 0.862 -12.490 3.460 1.00 90.50 83 SER A N 1
ATOM 637 C CA . SER A 1 83 ? 0.082 -12.805 2.258 1.00 90.50 83 SER A CA 1
ATOM 638 C C . SER A 1 83 ? 0.863 -12.508 0.976 1.00 90.50 83 SER A C 1
ATOM 640 O O . SER A 1 83 ? 0.934 -13.363 0.097 1.00 90.50 83 SER A O 1
ATOM 642 N N . LEU A 1 84 ? 1.524 -11.349 0.910 1.00 89.31 84 LEU A N 1
ATOM 643 C CA . LEU A 1 84 ? 2.387 -10.954 -0.205 1.00 89.31 84 LEU A CA 1
ATOM 644 C C . LEU A 1 84 ? 3.548 -11.937 -0.412 1.00 89.31 84 LEU A C 1
ATOM 646 O O . LEU A 1 84 ? 3.775 -12.393 -1.532 1.00 89.31 84 LEU A O 1
ATOM 650 N N . HIS A 1 85 ? 4.245 -12.322 0.662 1.00 89.88 85 HIS A N 1
ATOM 651 C CA . HIS A 1 85 ? 5.326 -13.310 0.590 1.00 89.88 85 HIS A CA 1
ATOM 652 C C . HIS A 1 85 ? 4.811 -14.673 0.129 1.00 89.88 85 HIS A C 1
ATOM 654 O O . HIS A 1 85 ? 5.408 -15.285 -0.754 1.00 89.88 85 HIS A O 1
ATOM 660 N N . ARG A 1 86 ? 3.690 -15.138 0.695 1.00 92.69 86 ARG A N 1
ATOM 661 C CA . ARG A 1 86 ? 3.084 -16.418 0.316 1.00 92.69 86 ARG A CA 1
ATOM 662 C C . ARG A 1 86 ? 2.714 -16.443 -1.164 1.00 92.69 86 ARG A C 1
ATOM 664 O O . ARG A 1 86 ? 3.034 -17.412 -1.842 1.00 92.69 86 ARG A O 1
ATOM 671 N N . GLU A 1 87 ? 2.053 -15.398 -1.664 1.00 93.69 87 GLU A N 1
ATOM 672 C CA . GLU A 1 87 ? 1.692 -15.329 -3.083 1.00 93.69 87 GLU A CA 1
ATOM 673 C C . GLU A 1 87 ? 2.927 -15.199 -3.971 1.00 93.69 87 GLU A C 1
ATOM 675 O O . GLU A 1 87 ? 2.993 -15.881 -4.985 1.00 93.69 87 GLU A O 1
ATOM 680 N N . THR A 1 88 ? 3.942 -14.437 -3.559 1.00 92.12 88 THR A N 1
ATOM 681 C CA . THR A 1 88 ? 5.218 -14.344 -4.289 1.00 92.12 88 THR A CA 1
ATOM 682 C C . THR A 1 88 ? 5.888 -15.711 -4.432 1.00 92.12 88 THR A C 1
ATOM 684 O O . THR A 1 88 ? 6.295 -16.075 -5.528 1.00 92.12 88 THR A O 1
ATOM 687 N N . GLN A 1 89 ? 5.947 -16.504 -3.357 1.00 91.69 89 GLN A N 1
ATOM 688 C CA . GLN A 1 89 ? 6.519 -17.858 -3.376 1.00 91.69 89 GLN A CA 1
ATOM 689 C C . GLN A 1 89 ? 5.708 -18.855 -4.214 1.00 91.69 89 GLN A C 1
ATOM 691 O O . GLN A 1 89 ? 6.247 -19.865 -4.658 1.00 91.69 89 GLN A O 1
ATOM 696 N N . ALA A 1 90 ? 4.414 -18.597 -4.413 1.00 94.38 90 ALA A N 1
ATOM 697 C CA . ALA A 1 90 ? 3.549 -19.435 -5.235 1.00 94.38 90 ALA A CA 1
ATOM 698 C C . ALA A 1 90 ? 3.666 -19.125 -6.739 1.00 94.38 90 ALA A C 1
ATOM 700 O O . ALA A 1 90 ? 3.213 -19.928 -7.558 1.00 94.38 90 ALA A O 1
ATOM 701 N N . LEU A 1 91 ? 4.253 -17.984 -7.117 1.00 93.56 91 LEU A N 1
ATOM 702 C CA . LEU A 1 91 ? 4.484 -17.640 -8.517 1.00 93.56 91 LEU A CA 1
ATOM 703 C C . LEU A 1 91 ? 5.574 -18.538 -9.111 1.00 93.56 91 LEU A C 1
ATOM 705 O O . LEU A 1 91 ? 6.633 -18.742 -8.525 1.00 93.56 91 LEU A O 1
ATOM 709 N N . GLN A 1 92 ? 5.319 -19.054 -10.311 1.00 90.19 92 GLN A N 1
ATOM 710 C CA . GLN A 1 92 ? 6.252 -19.896 -11.055 1.00 90.19 92 GLN A CA 1
ATOM 711 C C . GLN A 1 92 ? 6.491 -19.305 -12.441 1.00 90.19 92 GLN A C 1
ATOM 713 O O . GLN A 1 92 ? 5.573 -18.744 -13.038 1.00 90.19 92 GLN A O 1
ATOM 718 N N . ASN A 1 93 ? 7.699 -19.493 -12.977 1.00 88.75 93 ASN A N 1
ATOM 719 C CA . ASN A 1 93 ? 8.070 -19.099 -14.342 1.00 88.75 93 ASN A CA 1
ATOM 720 C C . ASN A 1 93 ? 7.877 -17.601 -14.643 1.00 88.75 93 ASN A C 1
ATOM 722 O O . ASN A 1 93 ? 7.543 -17.230 -15.769 1.00 88.75 93 ASN A O 1
ATOM 726 N N . VAL A 1 94 ? 8.080 -16.737 -13.647 1.00 91.38 94 VAL A N 1
ATOM 727 C CA . VAL A 1 94 ? 8.033 -15.280 -13.815 1.00 91.38 94 VAL A CA 1
ATOM 728 C C . VAL A 1 94 ? 9.385 -14.675 -13.444 1.00 91.38 94 VAL A C 1
ATOM 730 O O . VAL A 1 94 ? 9.987 -15.117 -12.469 1.00 91.38 94 VAL A O 1
ATOM 733 N N . PRO A 1 95 ? 9.880 -13.680 -14.201 1.00 91.44 95 PRO A N 1
ATOM 734 C CA . PRO A 1 95 ? 11.198 -13.095 -13.951 1.00 91.44 95 PRO A CA 1
ATOM 735 C C . PRO A 1 95 ? 11.221 -12.232 -12.684 1.00 91.44 95 PRO A C 1
ATOM 737 O O . PRO A 1 95 ? 12.254 -12.106 -12.042 1.00 91.44 95 PRO A O 1
ATOM 740 N N . TYR A 1 96 ? 10.086 -11.621 -12.342 1.00 94.38 96 TYR A N 1
ATOM 741 C CA . TYR A 1 96 ? 9.869 -10.850 -11.124 1.00 94.38 96 TYR A CA 1
ATOM 742 C C . TYR A 1 96 ? 8.358 -10.654 -10.907 1.00 94.38 96 TYR A C 1
ATOM 744 O O . TYR A 1 96 ? 7.542 -10.995 -11.769 1.00 94.38 96 TYR A O 1
ATOM 752 N N . CYS A 1 97 ? 7.979 -10.081 -9.765 1.00 94.62 97 CYS A N 1
ATOM 753 C CA . CYS A 1 97 ? 6.620 -9.608 -9.505 1.00 94.62 97 CYS A CA 1
ATOM 754 C C . CYS A 1 97 ? 6.650 -8.183 -8.946 1.00 94.62 97 CYS A C 1
ATOM 756 O O . CYS A 1 97 ? 7.677 -7.724 -8.448 1.00 94.62 97 CYS A O 1
ATOM 758 N N . VAL A 1 98 ? 5.526 -7.475 -9.036 1.00 93.94 98 VAL A N 1
ATOM 759 C CA . VAL A 1 98 ? 5.382 -6.119 -8.496 1.00 93.94 98 VAL A CA 1
ATOM 760 C C . VAL A 1 98 ? 4.436 -6.152 -7.311 1.00 93.94 98 VAL A C 1
ATOM 762 O O . VAL A 1 98 ? 3.305 -6.621 -7.425 1.00 93.94 98 VAL A O 1
ATOM 765 N N . TRP A 1 99 ? 4.873 -5.613 -6.178 1.00 91.88 99 TRP A N 1
ATOM 766 C CA . TRP A 1 99 ? 3.992 -5.357 -5.046 1.00 91.88 99 TRP A CA 1
ATOM 767 C C . TRP A 1 99 ? 3.438 -3.938 -5.172 1.00 91.88 99 TRP A C 1
ATOM 769 O O . TRP A 1 99 ? 4.174 -2.958 -5.073 1.00 91.88 99 TRP A O 1
ATOM 779 N N . GLU A 1 100 ? 2.137 -3.816 -5.419 1.00 89.75 100 GLU A N 1
ATOM 780 C CA . GLU A 1 100 ? 1.451 -2.528 -5.429 1.00 89.75 100 GLU A CA 1
ATOM 781 C C . GLU A 1 100 ? 1.042 -2.180 -3.997 1.00 89.75 100 GLU A C 1
ATOM 783 O O . GLU A 1 100 ? 0.097 -2.741 -3.440 1.00 89.75 100 GLU A O 1
ATOM 788 N N . ILE A 1 101 ? 1.782 -1.251 -3.398 1.00 80.31 101 ILE A N 1
ATOM 789 C CA . ILE A 1 101 ? 1.554 -0.771 -2.038 1.00 80.31 101 ILE A CA 1
ATOM 790 C C . ILE A 1 101 ? 1.152 0.705 -2.143 1.00 80.31 101 ILE A C 1
ATOM 792 O O . ILE A 1 101 ? 1.969 1.524 -2.574 1.00 80.31 101 ILE A O 1
ATOM 796 N N . PRO A 1 102 ? -0.085 1.083 -1.777 1.00 69.44 102 PRO A N 1
ATOM 797 C CA . PRO A 1 102 ? -0.458 2.487 -1.693 1.00 69.44 102 PRO A CA 1
ATOM 798 C C . PRO A 1 102 ? 0.459 3.204 -0.710 1.00 69.44 102 PRO A C 1
ATOM 800 O O . PRO A 1 102 ? 0.844 2.639 0.314 1.00 69.44 102 PRO A O 1
ATOM 803 N N . LEU A 1 103 ? 0.777 4.468 -0.987 1.00 60.25 103 LEU A N 1
ATOM 804 C CA . LEU A 1 103 ? 1.499 5.299 -0.030 1.00 60.25 103 LEU A CA 1
ATOM 805 C C . LEU A 1 103 ? 0.686 5.373 1.266 1.00 60.25 103 LEU A C 1
ATOM 807 O O . LEU A 1 103 ? -0.327 6.071 1.342 1.00 60.25 103 LEU A O 1
ATOM 811 N N . LEU A 1 104 ? 1.135 4.614 2.266 1.00 46.25 104 LEU A N 1
ATOM 812 C CA . LEU A 1 104 ? 0.546 4.565 3.594 1.00 46.25 104 LEU A CA 1
ATOM 813 C C . LEU A 1 104 ? 0.514 5.991 4.146 1.00 46.25 104 LEU A C 1
ATOM 815 O O . LEU A 1 104 ? 1.534 6.688 4.209 1.00 46.25 104 LEU A O 1
ATOM 819 N N . GLY A 1 105 ? -0.687 6.447 4.489 1.00 43.28 105 GLY A N 1
ATOM 820 C CA . GLY A 1 105 ? -0.911 7.787 4.996 1.00 43.28 105 GLY A CA 1
ATOM 821 C C . GLY A 1 105 ? -0.079 8.054 6.250 1.00 43.28 105 GLY A C 1
ATOM 822 O O . GLY A 1 105 ? -0.243 7.409 7.278 1.00 43.28 105 GLY A O 1
ATOM 823 N N . LYS A 1 106 ? 0.779 9.072 6.176 1.00 48.50 106 LYS A N 1
ATOM 824 C CA . LYS A 1 106 ? 1.355 9.824 7.299 1.00 48.50 106 LYS A CA 1
ATOM 825 C C . LYS A 1 106 ? 2.247 9.072 8.329 1.00 48.50 106 LYS A C 1
ATOM 827 O O . LYS A 1 106 ? 2.706 9.760 9.240 1.00 48.50 106 LYS A O 1
ATOM 832 N N . SER A 1 107 ? 2.494 7.751 8.308 1.00 42.88 107 SER A N 1
ATOM 833 C CA . SER A 1 107 ? 3.327 7.096 9.370 1.00 42.88 107 SER A CA 1
ATOM 834 C C . SER A 1 107 ? 4.314 6.011 8.969 1.00 42.88 107 SER A C 1
ATOM 836 O O . SER A 1 107 ? 5.249 5.803 9.733 1.00 42.88 107 SER A O 1
ATOM 838 N N . GLY A 1 108 ? 4.208 5.361 7.810 1.00 39.53 108 GLY A N 1
ATOM 839 C CA . GLY A 1 108 ? 5.047 4.179 7.547 1.00 39.53 108 GLY A CA 1
ATOM 840 C C . GLY A 1 108 ? 6.565 4.426 7.466 1.00 39.53 108 GLY A C 1
ATOM 841 O O . GLY A 1 108 ? 7.323 3.465 7.373 1.00 39.53 108 GLY A O 1
ATOM 842 N N . LEU A 1 109 ? 7.011 5.691 7.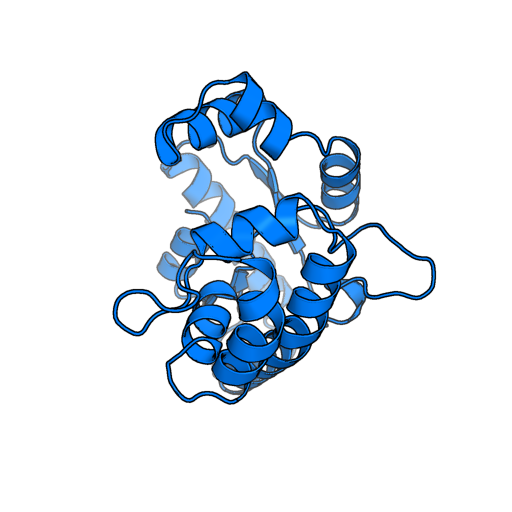441 1.00 40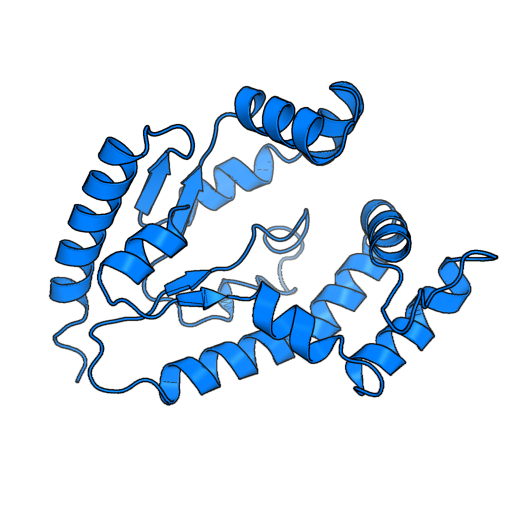.78 109 LEU A N 1
ATOM 843 C CA . LEU A 1 109 ? 8.371 6.046 7.016 1.00 40.78 109 LEU A CA 1
ATOM 844 C C . LEU A 1 109 ? 9.130 6.960 7.983 1.00 40.78 109 LEU A C 1
ATOM 846 O O . LEU A 1 109 ? 10.357 7.000 7.944 1.00 40.78 109 LEU A O 1
ATOM 850 N N . ARG A 1 110 ? 8.441 7.668 8.887 1.00 35.47 110 ARG A N 1
ATOM 851 C CA . ARG A 1 110 ? 9.093 8.488 9.919 1.00 35.47 110 ARG A CA 1
ATOM 852 C C . ARG A 1 110 ? 8.269 8.554 11.203 1.00 35.47 110 ARG A C 1
ATOM 854 O O . ARG A 1 110 ? 7.500 9.493 11.391 1.00 35.47 110 ARG A O 1
ATOM 861 N N . GLN A 1 111 ? 8.501 7.594 12.103 1.00 34.59 111 GLN A N 1
ATOM 862 C CA . GLN A 1 111 ? 8.680 7.839 13.545 1.00 34.59 111 GLN A CA 1
ATOM 863 C C . GLN A 1 111 ? 9.079 6.556 14.301 1.00 34.59 111 GLN A C 1
ATOM 865 O O . GLN A 1 111 ? 8.267 5.882 14.919 1.00 34.59 111 GLN A O 1
ATOM 870 N N . SER A 1 112 ? 10.372 6.240 14.308 1.00 32.59 112 SER A N 1
ATOM 871 C CA . SER A 1 112 ? 11.207 6.212 15.522 1.00 32.59 112 SER A CA 1
ATOM 872 C C . SER A 1 112 ? 12.448 5.365 15.268 1.00 32.59 112 SER A C 1
ATOM 874 O O . SER A 1 112 ? 12.400 4.354 14.575 1.00 32.59 112 SER A O 1
ATOM 876 N N . ALA A 1 113 ? 13.549 5.733 15.916 1.00 34.91 113 ALA A N 1
ATOM 877 C CA . ALA A 1 113 ? 14.811 5.002 15.922 1.00 34.91 113 ALA A CA 1
ATOM 878 C C . ALA A 1 113 ? 14.728 3.544 16.447 1.00 34.91 113 ALA A C 1
ATOM 880 O O . ALA A 1 113 ? 15.779 2.953 16.672 1.00 34.91 113 ALA A O 1
ATOM 881 N N . LYS A 1 114 ? 13.530 2.965 16.659 1.00 32.03 114 LYS A N 1
ATOM 882 C CA . LYS A 1 114 ? 13.268 1.550 16.998 1.00 32.03 114 LYS A CA 1
ATOM 883 C C . LYS A 1 114 ? 11.858 1.045 16.599 1.00 32.03 114 LYS A C 1
ATOM 885 O O . LYS A 1 114 ? 11.399 0.066 17.180 1.00 32.03 114 LYS A O 1
ATOM 890 N N . GLY A 1 115 ? 11.141 1.665 15.657 1.00 32.78 115 GLY A N 1
ATOM 891 C CA . GLY A 1 115 ? 9.720 1.343 15.449 1.00 32.78 115 GLY A CA 1
ATOM 892 C C . GLY A 1 115 ? 9.254 1.408 14.003 1.00 32.78 115 GLY A C 1
ATOM 893 O O . GLY A 1 115 ? 8.758 2.436 13.565 1.00 32.78 115 GLY A O 1
ATOM 894 N N . MET A 1 116 ? 9.356 0.261 13.330 1.00 36.34 116 MET A N 1
ATOM 895 C CA . MET A 1 116 ? 8.566 -0.155 12.167 1.00 36.34 116 MET A CA 1
ATOM 896 C C . MET A 1 116 ? 8.669 0.722 10.911 1.00 36.34 116 MET A C 1
ATOM 898 O O . MET A 1 116 ? 7.696 1.316 10.449 1.00 36.34 116 MET A O 1
ATOM 902 N N . HIS A 1 117 ? 9.839 0.714 10.280 1.00 51.50 117 HIS A N 1
ATOM 903 C CA . HIS A 1 117 ? 9.905 0.991 8.851 1.00 51.50 117 HIS A CA 1
ATOM 904 C C . HIS A 1 117 ? 9.257 -0.190 8.124 1.00 51.50 117 HIS A C 1
ATOM 906 O O . HIS A 1 117 ? 9.849 -1.261 8.003 1.00 51.50 117 HIS A O 1
ATOM 912 N N . TYR A 1 118 ? 8.010 -0.018 7.682 1.00 51.12 118 TYR A N 1
ATOM 913 C CA . TYR A 1 118 ? 7.276 -1.071 6.973 1.00 51.12 118 TYR A CA 1
ATOM 914 C C . TYR A 1 118 ? 8.052 -1.570 5.749 1.00 51.12 118 TYR A C 1
ATOM 916 O O . TYR A 1 118 ? 7.965 -2.744 5.437 1.00 51.12 118 TYR A O 1
ATOM 924 N N . ILE A 1 119 ? 8.852 -0.706 5.113 1.00 50.25 119 ILE A N 1
ATOM 925 C CA . ILE A 1 119 ? 9.702 -1.048 3.964 1.00 50.25 119 ILE A CA 1
ATOM 926 C C . ILE A 1 119 ? 10.984 -1.787 4.385 1.00 50.25 119 ILE A C 1
ATOM 928 O O . ILE A 1 119 ? 11.370 -2.729 3.705 1.00 50.25 119 ILE A O 1
ATOM 932 N N . ASP A 1 120 ? 11.608 -1.443 5.518 1.00 50.12 120 ASP A N 1
ATOM 933 C CA . ASP A 1 120 ? 12.894 -2.043 5.930 1.00 50.12 120 ASP A CA 1
ATOM 934 C C . ASP A 1 120 ? 12.765 -3.525 6.324 1.00 50.12 120 ASP A C 1
ATOM 936 O O . ASP A 1 120 ? 13.754 -4.256 6.361 1.00 50.12 120 ASP A O 1
ATOM 940 N N . HIS A 1 121 ? 11.549 -3.981 6.633 1.00 51.94 121 HIS A N 1
ATOM 941 C CA . HIS A 1 121 ? 11.255 -5.382 6.945 1.00 51.94 121 HIS A CA 1
ATOM 942 C C . HIS A 1 12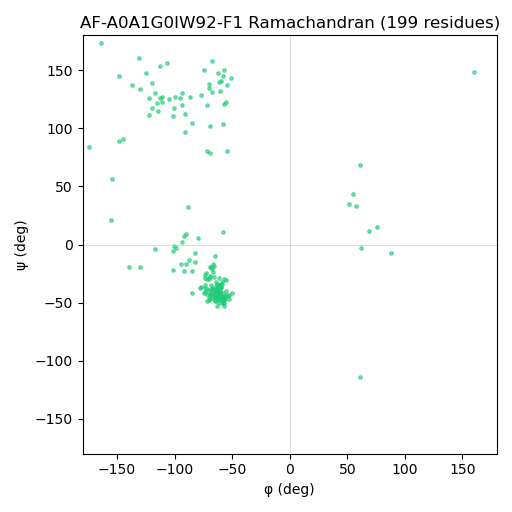1 ? 10.792 -6.197 5.733 1.00 51.94 121 HIS A C 1
ATOM 944 O O . HIS A 1 121 ? 10.477 -7.380 5.880 1.00 51.94 121 HIS A O 1
ATOM 950 N N . ILE A 1 122 ? 10.738 -5.589 4.547 1.00 63.94 122 ILE A N 1
ATOM 951 C CA . ILE A 1 122 ? 10.376 -6.273 3.312 1.00 63.94 122 ILE A CA 1
ATOM 952 C C . ILE A 1 122 ? 11.653 -6.492 2.515 1.00 63.94 122 ILE A C 1
ATOM 954 O O . ILE A 1 122 ? 12.375 -5.547 2.210 1.00 63.94 122 ILE A O 1
ATOM 958 N N . ALA A 1 123 ? 11.925 -7.741 2.145 1.00 66.94 123 ALA A N 1
ATOM 959 C CA . ALA A 1 123 ? 12.958 -8.042 1.164 1.00 66.94 123 ALA A CA 1
ATOM 960 C C . ALA A 1 123 ? 12.467 -7.596 -0.228 1.00 66.94 123 ALA A C 1
ATOM 962 O O . ALA A 1 123 ? 11.928 -8.397 -0.986 1.00 66.94 123 ALA A O 1
ATOM 963 N N . ILE A 1 124 ? 12.584 -6.299 -0.524 1.00 80.31 124 ILE A N 1
ATOM 964 C CA . ILE A 1 124 ? 12.312 -5.710 -1.841 1.00 80.31 124 ILE A CA 1
ATOM 965 C C . ILE A 1 124 ? 13.648 -5.510 -2.550 1.00 80.31 124 ILE A C 1
ATOM 967 O O . ILE A 1 124 ? 14.541 -4.869 -2.002 1.00 80.31 124 ILE A O 1
ATOM 971 N N . ASP A 1 125 ? 13.779 -6.025 -3.773 1.00 87.81 125 ASP A N 1
ATOM 972 C CA . ASP A 1 125 ? 14.985 -5.810 -4.575 1.00 87.81 125 ASP A CA 1
ATOM 973 C C . ASP A 1 125 ? 15.073 -4.382 -5.137 1.00 87.81 125 ASP A C 1
ATOM 975 O O . ASP A 1 125 ? 16.175 -3.846 -5.229 1.00 87.81 125 ASP A O 1
ATOM 979 N N . ARG A 1 126 ? 13.938 -3.787 -5.549 1.00 89.38 126 ARG A N 1
ATOM 980 C CA . ARG A 1 126 ? 13.849 -2.420 -6.101 1.00 89.38 126 ARG A CA 1
ATOM 981 C C . ARG A 1 126 ? 12.525 -1.718 -5.794 1.00 89.38 126 ARG A C 1
ATOM 983 O O . ARG A 1 126 ? 11.463 -2.338 -5.827 1.00 89.38 126 ARG A O 1
ATOM 990 N N . ILE A 1 127 ? 12.581 -0.407 -5.580 1.00 88.44 127 ILE A N 1
ATOM 991 C CA . ILE A 1 127 ? 11.446 0.467 -5.269 1.00 88.44 127 ILE A CA 1
ATOM 992 C C . ILE A 1 127 ? 11.160 1.405 -6.445 1.00 88.44 127 ILE A C 1
ATOM 994 O O . ILE A 1 127 ? 11.997 2.222 -6.828 1.00 88.44 127 ILE A O 1
ATOM 998 N N . ILE A 1 128 ? 9.928 1.342 -6.962 1.00 91.12 128 ILE A N 1
ATOM 999 C CA . ILE A 1 128 ? 9.405 2.298 -7.946 1.00 91.12 128 ILE A CA 1
ATOM 1000 C C . ILE A 1 128 ? 8.506 3.305 -7.233 1.00 91.12 128 ILE A C 1
ATOM 1002 O O . ILE A 1 128 ? 7.443 2.944 -6.721 1.00 91.12 128 ILE A O 1
ATOM 1006 N N . LEU A 1 129 ? 8.884 4.580 -7.254 1.00 89.38 129 LEU A N 1
ATOM 1007 C CA . LEU A 1 129 ? 8.035 5.665 -6.774 1.00 89.38 129 LEU A CA 1
ATOM 1008 C C . LEU A 1 129 ? 7.259 6.293 -7.932 1.00 89.38 129 LEU A C 1
ATOM 1010 O O . LEU A 1 129 ? 7.843 6.763 -8.906 1.00 89.38 129 LEU A O 1
ATOM 1014 N N . VAL A 1 130 ? 5.935 6.366 -7.797 1.00 89.44 130 VAL A N 1
ATOM 1015 C CA . VAL A 1 130 ? 5.094 7.180 -8.684 1.00 89.44 130 VAL A CA 1
ATOM 1016 C C . VAL A 1 130 ? 4.949 8.570 -8.073 1.00 89.44 130 VAL A C 1
ATOM 1018 O O . VAL A 1 130 ? 4.119 8.780 -7.187 1.00 89.44 130 VAL A O 1
ATOM 1021 N N . ASP A 1 131 ? 5.769 9.514 -8.525 1.00 88.25 131 ASP A N 1
ATOM 1022 C CA . ASP A 1 131 ? 5.798 10.879 -8.000 1.00 88.25 131 ASP A CA 1
ATOM 1023 C C . ASP A 1 131 ? 4.888 11.792 -8.822 1.00 88.25 131 ASP A C 1
ATOM 1025 O O . ASP A 1 131 ? 4.921 11.794 -10.048 1.00 88.25 131 ASP A O 1
ATOM 1029 N N . THR A 1 132 ? 4.028 12.558 -8.159 1.00 86.50 132 THR A N 1
ATOM 1030 C CA . THR A 1 132 ? 3.105 13.494 -8.814 1.00 86.50 132 THR A CA 1
ATOM 1031 C C . THR A 1 132 ? 3.229 14.852 -8.127 1.00 86.50 132 THR A C 1
ATOM 1033 O O . THR A 1 132 ? 3.190 14.878 -6.895 1.00 86.50 132 THR A O 1
ATOM 1036 N N . PRO A 1 133 ? 3.329 15.965 -8.876 1.00 85.19 133 PRO A N 1
ATOM 1037 C CA . PRO A 1 133 ? 3.299 17.312 -8.315 1.00 85.19 133 PRO A CA 1
ATOM 1038 C C . PRO A 1 133 ? 2.108 17.544 -7.373 1.00 85.19 133 PRO A C 1
ATOM 1040 O O . PRO A 1 133 ? 1.010 17.020 -7.593 1.00 85.19 133 PRO A O 1
ATOM 1043 N N . ASP A 1 134 ? 2.329 18.306 -6.299 1.00 83.75 134 ASP A N 1
ATOM 1044 C CA . ASP A 1 134 ? 1.334 18.477 -5.234 1.00 83.75 134 ASP A CA 1
ATOM 1045 C C . ASP A 1 134 ? 0.062 19.176 -5.720 1.00 83.75 134 ASP A C 1
ATOM 1047 O O . ASP A 1 134 ? -1.027 18.786 -5.315 1.00 83.75 134 ASP A O 1
ATOM 1051 N N . ASP A 1 135 ? 0.165 20.128 -6.643 1.00 85.88 135 ASP A N 1
ATOM 1052 C CA . ASP A 1 135 ? -0.978 20.785 -7.285 1.00 85.88 135 ASP A CA 1
ATOM 1053 C C . ASP A 1 135 ? -1.891 19.776 -8.003 1.00 85.88 135 ASP A C 1
ATOM 1055 O O . ASP A 1 135 ? -3.108 19.773 -7.802 1.00 85.88 135 ASP A O 1
ATOM 1059 N N . VAL A 1 136 ? -1.311 18.840 -8.757 1.00 86.88 136 VAL A N 1
ATOM 1060 C CA . VAL A 1 136 ? -2.062 17.766 -9.421 1.00 86.88 136 VAL A CA 1
ATOM 1061 C C . VAL A 1 136 ? -2.650 16.790 -8.397 1.00 86.88 136 VAL A C 1
ATOM 1063 O O . VAL A 1 136 ? -3.777 16.313 -8.563 1.00 86.88 136 VAL A O 1
ATOM 1066 N N . ARG A 1 137 ? -1.928 16.487 -7.309 1.00 82.31 137 ARG A N 1
ATOM 1067 C CA . ARG A 1 137 ? -2.446 15.642 -6.217 1.00 82.31 137 ARG A CA 1
ATOM 1068 C C . ARG A 1 137 ? -3.634 16.302 -5.515 1.00 82.31 137 ARG A C 1
ATOM 1070 O O . ARG A 1 137 ? -4.633 15.618 -5.292 1.00 82.31 137 ARG A O 1
ATOM 1077 N N . ILE A 1 138 ? -3.552 17.604 -5.220 1.00 84.50 138 ILE A N 1
ATOM 1078 C CA . ILE A 1 138 ? -4.634 18.408 -4.626 1.00 84.50 138 ILE A CA 1
ATOM 1079 C C . ILE A 1 138 ? -5.863 18.312 -5.524 1.00 84.50 138 ILE A C 1
ATOM 1081 O O . ILE A 1 138 ? -6.926 17.896 -5.065 1.00 84.50 138 ILE A O 1
ATOM 1085 N N . GLN A 1 139 ? -5.704 18.599 -6.819 1.00 86.00 139 GLN A N 1
ATOM 1086 C CA . GLN A 1 139 ? -6.797 18.532 -7.789 1.00 86.00 139 GLN A CA 1
ATOM 1087 C C . GLN A 1 139 ? -7.451 17.145 -7.838 1.00 86.00 139 GLN A C 1
ATOM 1089 O O . GLN A 1 139 ? -8.678 17.039 -7.828 1.00 86.00 139 GLN A O 1
ATOM 1094 N N . ARG A 1 140 ? -6.655 16.067 -7.842 1.00 84.81 140 ARG A N 1
ATOM 1095 C CA . ARG A 1 140 ? -7.176 14.690 -7.839 1.00 84.81 140 ARG A CA 1
ATOM 1096 C C . ARG A 1 140 ? -7.957 14.365 -6.563 1.00 84.81 140 ARG A C 1
ATOM 1098 O O . ARG A 1 140 ? -9.000 13.727 -6.662 1.00 84.81 140 ARG A O 1
ATOM 1105 N N . ILE A 1 141 ? -7.495 14.803 -5.389 1.00 81.69 141 ILE A N 1
ATOM 1106 C CA . ILE A 1 141 ? -8.213 14.600 -4.117 1.00 81.69 141 ILE A CA 1
ATOM 1107 C C . ILE A 1 141 ? -9.517 15.394 -4.105 1.00 81.69 141 ILE A C 1
ATOM 1109 O O . ILE A 1 141 ? -10.555 14.831 -3.773 1.00 81.69 141 ILE A O 1
ATOM 1113 N N . MET A 1 142 ? -9.486 16.661 -4.527 1.00 85.12 142 MET A N 1
ATOM 1114 C CA . MET A 1 142 ? -10.688 17.492 -4.628 1.00 85.12 142 MET A CA 1
ATOM 1115 C C . MET A 1 142 ? -11.748 16.834 -5.516 1.00 85.12 142 MET A C 1
ATOM 1117 O O . MET A 1 142 ? -12.903 16.735 -5.116 1.00 85.12 142 MET A O 1
ATOM 1121 N N . MET A 1 143 ? -11.358 16.337 -6.695 1.00 84.50 143 MET A N 1
ATOM 1122 C CA . MET A 1 143 ? -12.283 15.673 -7.621 1.00 84.50 143 MET A CA 1
ATOM 1123 C C . MET A 1 143 ? -12.787 14.324 -7.097 1.00 84.50 143 MET A C 1
ATOM 1125 O O . MET A 1 143 ? -13.970 14.015 -7.241 1.00 84.50 143 MET A O 1
ATOM 1129 N N . ARG A 1 144 ? -11.906 13.511 -6.502 1.00 82.00 144 ARG A N 1
ATOM 1130 C CA . ARG A 1 144 ? -12.252 12.172 -6.004 1.00 82.00 144 ARG A CA 1
ATOM 1131 C C . ARG A 1 144 ? -13.153 12.237 -4.775 1.00 82.00 144 ARG A C 1
ATOM 1133 O O . ARG A 1 144 ? -14.156 11.534 -4.723 1.00 82.00 144 ARG A O 1
ATOM 1140 N N . ASP A 1 145 ? -12.784 13.067 -3.805 1.00 74.94 145 ASP A N 1
ATOM 1141 C CA . ASP A 1 145 ? -13.417 13.101 -2.485 1.00 74.94 145 ASP A CA 1
ATOM 1142 C C . ASP A 1 145 ? -14.458 14.222 -2.364 1.00 74.94 145 ASP A C 1
ATOM 1144 O O . ASP A 1 145 ? -15.126 14.319 -1.339 1.00 74.94 145 ASP A O 1
ATOM 1148 N N . GLN A 1 146 ? -14.617 15.055 -3.403 1.00 83.62 146 GLN A N 1
ATOM 1149 C CA . GLN A 1 146 ? -15.549 16.191 -3.429 1.00 83.62 146 GLN A CA 1
ATOM 1150 C C . GLN A 1 146 ? -15.320 17.155 -2.250 1.00 83.62 146 GLN A C 1
ATOM 1152 O O . GLN A 1 146 ? -16.255 17.620 -1.600 1.00 83.62 146 GLN A O 1
ATOM 1157 N N . VAL A 1 147 ? -14.046 17.448 -1.965 1.00 81.25 147 VAL A N 1
ATOM 1158 C CA . VAL A 1 147 ? -13.605 18.306 -0.852 1.00 81.25 147 VAL A CA 1
ATOM 1159 C C . VAL A 1 147 ? -12.985 19.618 -1.354 1.00 81.25 147 VAL A C 1
ATOM 1161 O O . VAL A 1 147 ? -12.428 19.653 -2.453 1.00 81.25 147 VAL A O 1
ATOM 1164 N N . PRO A 1 148 ? -13.029 20.709 -0.564 1.00 86.38 148 PRO A N 1
ATOM 1165 C CA . PRO A 1 148 ? -12.360 21.960 -0.918 1.00 86.38 148 PRO A CA 1
ATOM 1166 C C . PRO A 1 148 ? -10.830 21.823 -0.896 1.00 86.38 148 PRO A C 1
ATOM 1168 O O . PRO A 1 148 ? -10.279 20.977 -0.188 1.00 86.38 148 PRO A O 1
ATOM 1171 N N . ALA A 1 149 ? -10.140 22.716 -1.616 1.00 85.06 149 ALA A N 1
ATOM 1172 C CA . ALA A 1 149 ? -8.678 22.717 -1.742 1.00 85.06 149 ALA A CA 1
ATOM 1173 C C . ALA A 1 149 ? -7.962 22.688 -0.385 1.00 85.06 149 ALA A C 1
ATOM 1175 O O . ALA A 1 149 ? -7.078 21.868 -0.185 1.00 85.06 149 ALA A O 1
ATOM 1176 N N . GLN A 1 150 ? -8.420 23.478 0.588 1.00 82.88 150 GLN A N 1
ATOM 1177 C CA . GLN A 1 150 ? -7.840 23.511 1.935 1.00 82.88 150 GLN A CA 1
ATOM 1178 C C . GLN A 1 150 ? -7.894 22.146 2.651 1.00 82.88 150 GLN A C 1
ATOM 1180 O O . GLN A 1 150 ? -6.967 21.774 3.370 1.00 82.88 150 GLN A O 1
ATOM 1185 N N . ALA A 1 151 ? -8.969 21.376 2.450 1.00 75.25 151 ALA A N 1
ATOM 1186 C CA . ALA A 1 151 ? -9.097 20.039 3.023 1.00 75.25 151 ALA A CA 1
ATOM 1187 C C . ALA A 1 151 ? -8.193 19.035 2.287 1.00 75.25 151 ALA A C 1
ATOM 1189 O O . ALA A 1 151 ? -7.519 18.231 2.931 1.00 75.25 151 ALA A O 1
ATOM 1190 N N . ALA A 1 152 ? -8.116 19.128 0.955 1.00 78.75 152 ALA A N 1
ATOM 1191 C CA . ALA A 1 152 ? -7.182 18.348 0.144 1.00 78.75 152 ALA A CA 1
ATOM 1192 C C . ALA A 1 152 ? -5.711 18.645 0.497 1.00 78.75 152 ALA A C 1
ATOM 1194 O O . ALA A 1 152 ? -4.908 17.725 0.635 1.00 78.75 152 ALA A O 1
ATOM 1195 N N . GLU A 1 153 ? -5.358 19.908 0.728 1.00 78.00 153 GLU A N 1
ATOM 1196 C CA . GLU A 1 153 ? -4.038 20.328 1.200 1.00 78.00 153 GLU A CA 1
ATOM 1197 C C . GLU A 1 153 ? -3.733 19.738 2.576 1.00 78.00 153 GLU A C 1
ATOM 1199 O O . GLU A 1 153 ? -2.677 19.142 2.752 1.00 78.00 153 GLU A O 1
ATOM 1204 N N . ALA A 1 154 ? -4.660 19.806 3.539 1.00 73.19 154 ALA A N 1
ATOM 1205 C CA . ALA A 1 154 ? -4.483 19.206 4.868 1.00 73.19 154 ALA A CA 1
ATOM 1206 C C . ALA A 1 154 ? -4.308 17.671 4.826 1.00 73.19 154 ALA A C 1
ATOM 1208 O O . ALA A 1 154 ? -3.623 17.075 5.673 1.00 73.19 154 ALA A O 1
ATOM 1209 N N . MET A 1 155 ? -4.898 17.016 3.822 1.00 70.06 155 MET A N 1
ATOM 1210 C CA . MET A 1 155 ? -4.643 15.604 3.526 1.00 70.06 155 MET A CA 1
ATOM 1211 C C . MET A 1 155 ? -3.234 15.378 2.955 1.00 70.06 155 MET A C 1
ATOM 1213 O O . MET A 1 155 ? -2.650 14.325 3.209 1.00 70.06 155 MET A O 1
ATOM 1217 N N . LEU A 1 156 ? -2.675 16.363 2.246 1.00 70.50 156 LEU A N 1
ATOM 1218 C CA . LEU A 1 156 ? -1.383 16.301 1.557 1.00 70.50 156 LEU A CA 1
ATOM 1219 C C . LEU A 1 156 ? -0.179 16.838 2.331 1.00 70.50 156 LEU A C 1
ATOM 1221 O O . LEU A 1 156 ? 0.930 16.496 1.928 1.00 70.50 156 LEU A O 1
ATOM 1225 N N . GLN A 1 157 ? -0.367 17.629 3.397 1.00 62.59 157 GLN A N 1
ATOM 1226 C CA . GLN A 1 157 ? 0.692 18.225 4.233 1.00 62.59 157 GLN A CA 1
ATOM 1227 C C . GLN A 1 157 ? 1.670 17.163 4.782 1.00 62.59 157 GLN A C 1
ATOM 1229 O O . GLN A 1 157 ? 1.535 16.712 5.920 1.00 62.59 157 GLN A O 1
ATOM 1234 N N . VAL A 1 158 ? 2.633 16.733 3.958 1.00 55.50 158 VAL A N 1
ATOM 1235 C CA . VAL A 1 158 ? 3.724 15.807 4.294 1.00 55.50 158 VAL A CA 1
ATOM 1236 C C . VAL A 1 158 ? 4.934 16.032 3.368 1.00 55.50 158 VAL A C 1
ATOM 1238 O O . VAL A 1 158 ? 5.413 15.124 2.685 1.00 55.50 158 VAL A O 1
ATOM 1241 N N . GLN A 1 159 ? 5.445 17.264 3.329 1.00 52.56 159 GLN A N 1
ATOM 1242 C CA . GLN A 1 159 ? 6.594 17.623 2.487 1.00 52.56 159 GLN A CA 1
ATOM 1243 C C . GLN A 1 159 ? 7.852 16.786 2.814 1.00 52.56 159 GLN A C 1
ATOM 1245 O O . GLN A 1 159 ? 8.591 16.394 1.910 1.00 52.56 159 GLN A O 1
ATOM 1250 N N . ASP A 1 160 ? 8.031 16.395 4.080 1.00 56.50 160 ASP A N 1
ATOM 1251 C CA . ASP A 1 160 ? 9.158 15.564 4.529 1.00 56.50 160 ASP A CA 1
ATOM 1252 C C . ASP A 1 160 ? 9.097 14.110 4.023 1.00 56.50 160 ASP A C 1
ATOM 1254 O O . ASP A 1 160 ? 10.136 13.469 3.854 1.00 56.50 160 ASP A O 1
ATOM 1258 N N . GLN A 1 161 ? 7.901 13.574 3.745 1.00 67.50 161 GLN A N 1
ATOM 1259 C CA . GLN A 1 161 ? 7.734 12.190 3.279 1.00 67.50 161 GLN A CA 1
ATOM 1260 C C . GLN A 1 161 ? 8.088 12.047 1.800 1.00 67.50 161 GLN A C 1
ATOM 1262 O O . GLN A 1 161 ? 8.667 11.034 1.415 1.00 67.50 161 GLN A O 1
ATOM 1267 N N . ARG A 1 162 ? 7.780 13.051 0.970 1.00 75.12 162 ARG A N 1
ATOM 1268 C CA . ARG A 1 162 ? 8.107 13.017 -0.462 1.00 75.12 162 ARG A CA 1
ATOM 1269 C C . ARG A 1 162 ? 9.617 12.991 -0.684 1.00 75.12 162 ARG A C 1
ATOM 1271 O O . ARG A 1 162 ? 10.104 12.135 -1.412 1.00 75.12 162 ARG A O 1
ATOM 1278 N N . THR A 1 163 ? 10.353 13.883 -0.020 1.00 76.62 163 THR A N 1
ATOM 1279 C CA . THR A 1 163 ? 11.820 13.941 -0.119 1.00 76.62 163 THR A CA 1
ATOM 1280 C C . THR A 1 163 ? 12.461 12.631 0.325 1.00 76.62 163 THR A C 1
ATOM 1282 O O . THR A 1 163 ? 13.340 12.119 -0.358 1.00 76.62 163 THR A O 1
ATOM 1285 N N . TRP A 1 164 ? 11.993 12.059 1.438 1.00 76.19 164 TRP A N 1
ATOM 1286 C CA . TRP A 1 164 ? 12.481 10.766 1.910 1.00 76.19 164 TRP A CA 1
ATOM 1287 C C . TRP A 1 164 ? 12.169 9.640 0.913 1.00 76.19 164 TRP A C 1
ATOM 1289 O O . TRP A 1 164 ? 13.057 8.876 0.566 1.00 76.19 164 TRP A O 1
ATOM 1299 N N . LEU A 1 165 ? 10.946 9.568 0.377 1.00 76.50 165 LEU A N 1
ATOM 1300 C CA . LEU A 1 165 ? 10.571 8.554 -0.618 1.00 76.50 165 LEU A CA 1
ATOM 1301 C C . LEU A 1 165 ? 11.422 8.640 -1.886 1.00 76.50 165 LEU A C 1
ATOM 1303 O O . LEU A 1 165 ? 11.827 7.612 -2.413 1.00 76.50 165 LEU A O 1
ATOM 1307 N N . LEU A 1 166 ? 11.714 9.856 -2.352 1.00 83.06 166 LEU A N 1
ATOM 1308 C CA . LEU A 1 166 ? 12.594 10.082 -3.499 1.00 83.06 166 LEU A CA 1
ATOM 1309 C C . LEU A 1 166 ? 14.030 9.610 -3.233 1.00 83.06 166 LEU A C 1
ATOM 1311 O O . LEU A 1 166 ? 14.691 9.170 -4.164 1.00 83.06 166 LEU A O 1
ATOM 1315 N N . GLN A 1 167 ? 14.511 9.683 -1.987 1.00 82.12 167 GLN A N 1
ATOM 1316 C CA . GLN A 1 167 ? 15.833 9.169 -1.607 1.00 82.12 167 GLN A CA 1
ATOM 1317 C C . GLN A 1 167 ? 15.883 7.640 -1.541 1.00 82.12 167 GLN A C 1
ATOM 1319 O O . GLN A 1 167 ? 16.943 7.065 -1.761 1.00 82.12 167 GLN A O 1
ATOM 1324 N N . GLN A 1 168 ? 14.756 6.994 -1.235 1.00 79.50 168 GLN A N 1
ATOM 1325 C CA . GLN A 1 168 ? 14.671 5.536 -1.137 1.00 79.50 168 GLN A CA 1
ATOM 1326 C C . GLN A 1 168 ? 14.312 4.853 -2.461 1.00 79.50 168 GLN A C 1
ATOM 1328 O O . GLN A 1 168 ? 14.444 3.639 -2.562 1.00 79.50 168 GLN A O 1
ATOM 1333 N N . ALA A 1 169 ? 13.798 5.592 -3.445 1.00 85.12 169 ALA A N 1
ATOM 1334 C CA . ALA A 1 169 ? 13.362 5.026 -4.713 1.00 85.12 169 ALA A CA 1
ATOM 1335 C C . ALA A 1 169 ? 14.554 4.711 -5.625 1.00 85.12 169 ALA A C 1
ATOM 1337 O O . ALA A 1 169 ? 15.364 5.590 -5.916 1.00 85.12 169 ALA A O 1
ATOM 1338 N N . ASP A 1 170 ? 14.608 3.486 -6.144 1.00 89.12 170 ASP A N 1
ATOM 1339 C CA . ASP A 1 170 ? 15.555 3.105 -7.196 1.00 89.12 170 ASP A CA 1
ATOM 1340 C C . ASP A 1 170 ? 15.146 3.691 -8.549 1.00 89.12 170 ASP A C 1
ATOM 1342 O O . ASP A 1 170 ? 15.988 4.057 -9.368 1.00 89.12 170 ASP A O 1
ATOM 1346 N N . ASP A 1 171 ? 13.835 3.780 -8.784 1.00 93.00 171 ASP A N 1
ATOM 1347 C CA . ASP A 1 171 ? 13.250 4.273 -10.020 1.00 93.00 171 ASP A CA 1
ATOM 1348 C C . ASP A 1 171 ? 12.076 5.210 -9.715 1.00 93.00 171 ASP A C 1
ATOM 1350 O O . ASP A 1 171 ? 11.229 4.937 -8.863 1.00 93.00 171 ASP A O 1
ATOM 1354 N N . VAL A 1 172 ? 11.990 6.323 -10.445 1.00 92.31 172 VAL A N 1
ATOM 1355 C CA . VAL A 1 172 ? 10.887 7.285 -10.320 1.00 92.31 172 VAL A CA 1
ATOM 1356 C C . VAL A 1 172 ? 10.117 7.360 -11.634 1.00 92.31 172 VAL A C 1
ATOM 1358 O O . VAL A 1 172 ? 10.692 7.523 -12.716 1.00 92.31 172 VAL A O 1
ATOM 1361 N N . ILE A 1 173 ? 8.795 7.246 -11.536 1.00 94.06 173 ILE A N 1
ATOM 1362 C CA . ILE A 1 173 ? 7.850 7.460 -12.629 1.00 94.06 173 ILE A CA 1
ATOM 1363 C C . ILE A 1 173 ? 7.036 8.707 -12.314 1.00 94.06 173 ILE A C 1
ATOM 1365 O O . ILE A 1 173 ? 6.390 8.796 -11.273 1.00 94.06 173 ILE A O 1
ATOM 1369 N N . GLU A 1 174 ? 7.019 9.651 -13.245 1.00 92.38 174 GLU A N 1
ATOM 1370 C CA . GLU A 1 174 ? 6.181 10.836 -13.128 1.00 92.38 174 GLU A CA 1
ATOM 1371 C C . GLU A 1 174 ? 4.698 10.460 -13.346 1.00 92.38 174 GLU A C 1
ATOM 1373 O O . GLU A 1 174 ? 4.296 9.928 -14.382 1.00 92.38 174 GLU A O 1
ATOM 1378 N N . GLY A 1 175 ? 3.856 10.709 -12.344 1.00 88.00 175 GLY A N 1
ATOM 1379 C CA . GLY A 1 175 ? 2.442 10.321 -12.313 1.00 88.00 175 GLY A CA 1
ATOM 1380 C C . GLY A 1 175 ? 1.498 11.237 -13.104 1.00 88.00 175 GLY A C 1
ATOM 1381 O O . GLY A 1 175 ? 0.273 11.068 -13.035 1.00 88.00 175 GLY A O 1
ATOM 1382 N N . THR A 1 176 ? 2.051 12.210 -13.828 1.00 89.31 176 THR A N 1
ATOM 1383 C CA .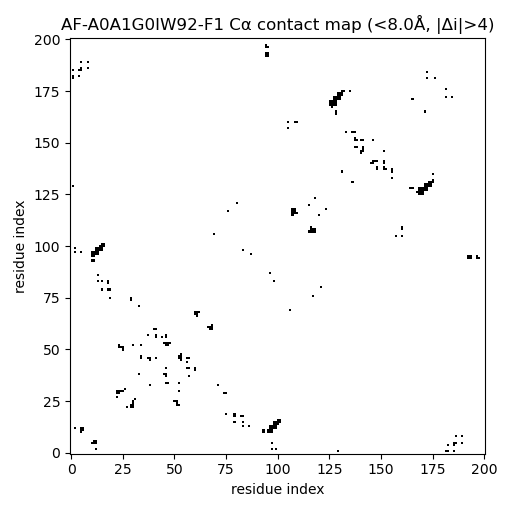 THR A 1 176 ? 1.370 13.095 -14.792 1.00 89.31 176 THR A CA 1
ATOM 1384 C C . THR A 1 176 ? 1.613 12.672 -16.242 1.00 89.31 176 THR A C 1
ATOM 1386 O O . THR A 1 176 ? 1.001 13.254 -17.137 1.00 89.31 176 THR A O 1
ATOM 1389 N N . LEU A 1 177 ? 2.468 11.666 -16.491 1.00 89.94 177 LEU A N 1
ATOM 1390 C CA . LEU A 1 177 ? 2.747 11.184 -17.842 1.00 89.94 177 LEU A CA 1
ATOM 1391 C C . LEU A 1 177 ? 1.455 10.800 -18.568 1.00 89.94 177 LEU A C 1
ATOM 1393 O O . LEU A 1 177 ? 0.583 10.121 -18.016 1.00 89.94 177 LEU A O 1
ATOM 1397 N N . ALA A 1 178 ? 1.376 11.192 -19.841 1.00 92.81 178 ALA A N 1
ATOM 1398 C CA . ALA A 1 178 ? 0.340 10.712 -20.742 1.00 92.81 178 ALA A CA 1
ATOM 1399 C C . ALA A 1 178 ? 0.380 9.171 -20.828 1.00 92.81 178 ALA A C 1
ATOM 1401 O O . ALA A 1 178 ? 1.463 8.588 -20.696 1.00 92.81 178 ALA A O 1
ATOM 1402 N N . PRO A 1 179 ? -0.760 8.495 -21.062 1.00 91.88 179 PRO A N 1
ATOM 1403 C CA . PRO A 1 179 ? -0.835 7.034 -21.062 1.00 91.88 179 PRO A CA 1
ATOM 1404 C C . PRO A 1 179 ? 0.235 6.346 -21.922 1.00 91.88 179 PRO A C 1
ATOM 1406 O O . PRO A 1 179 ? 0.849 5.378 -21.477 1.00 91.88 179 PRO A O 1
ATOM 1409 N N . GLU A 1 180 ? 0.516 6.863 -23.115 1.00 93.88 180 GLU A N 1
ATOM 1410 C CA . GLU A 1 180 ? 1.495 6.304 -24.052 1.00 93.88 180 GLU A CA 1
ATOM 1411 C C . GLU A 1 180 ? 2.928 6.446 -23.523 1.00 93.88 180 GLU A C 1
ATOM 1413 O O . GLU A 1 180 ? 3.717 5.499 -23.585 1.00 93.88 180 GLU A O 1
ATOM 1418 N N . ALA A 1 181 ? 3.254 7.613 -22.957 1.00 94.81 181 ALA A N 1
ATOM 1419 C CA . ALA A 1 181 ? 4.554 7.880 -22.348 1.00 94.81 181 ALA A CA 1
ATOM 1420 C C . ALA A 1 181 ? 4.758 7.035 -21.083 1.00 94.81 181 ALA A C 1
ATOM 1422 O O . ALA A 1 181 ? 5.840 6.485 -20.870 1.00 94.81 181 ALA A O 1
ATOM 1423 N N . LEU A 1 182 ? 3.703 6.862 -20.282 1.00 94.56 182 LEU A N 1
ATOM 1424 C CA . LEU A 1 182 ? 3.725 5.990 -19.116 1.00 94.56 182 LEU A CA 1
ATOM 1425 C C . LEU A 1 182 ? 3.977 4.534 -19.521 1.00 94.56 182 LEU A C 1
ATOM 1427 O O . LEU A 1 182 ? 4.840 3.877 -18.943 1.00 94.56 182 LEU A O 1
ATOM 1431 N N . GLN A 1 183 ? 3.267 4.034 -20.534 1.00 95.25 183 GLN A N 1
ATOM 1432 C CA . GLN A 1 183 ? 3.480 2.683 -21.051 1.00 95.25 183 GLN A CA 1
ATOM 1433 C C . GLN A 1 183 ? 4.904 2.494 -21.581 1.00 95.25 183 GLN A C 1
ATOM 1435 O O . GLN A 1 183 ? 5.517 1.464 -21.314 1.00 95.25 183 GLN A O 1
ATOM 1440 N N . ALA A 1 184 ? 5.445 3.474 -22.313 1.00 96.19 184 ALA A N 1
ATOM 1441 C CA . ALA A 1 184 ? 6.824 3.425 -22.792 1.00 96.19 184 ALA A CA 1
ATOM 1442 C C . ALA A 1 184 ? 7.824 3.367 -21.627 1.00 96.19 184 ALA A C 1
ATOM 1444 O O . ALA A 1 184 ? 8.718 2.522 -21.634 1.00 96.19 184 ALA A O 1
ATOM 1445 N N . LYS A 1 185 ? 7.627 4.192 -20.592 1.00 96.94 185 LYS A N 1
ATOM 1446 C CA . LYS A 1 185 ? 8.469 4.187 -19.389 1.00 96.94 185 LYS A CA 1
ATOM 1447 C C . LYS A 1 185 ? 8.40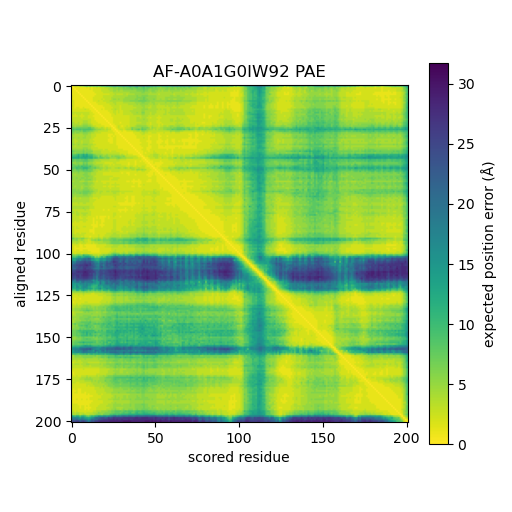8 2.846 -18.654 1.00 96.94 185 LYS A C 1
ATOM 1449 O O . LYS A 1 185 ? 9.450 2.326 -18.271 1.00 96.94 185 LYS A O 1
ATOM 1454 N N . VAL A 1 186 ? 7.216 2.273 -18.485 1.00 97.31 186 VAL A N 1
ATOM 1455 C CA . VAL A 1 186 ? 7.042 0.965 -17.832 1.00 97.31 186 VAL A CA 1
ATOM 1456 C C . VAL A 1 186 ? 7.678 -0.161 -18.650 1.00 97.31 186 VAL A C 1
ATOM 1458 O O . VAL A 1 186 ? 8.313 -1.026 -18.059 1.00 97.31 186 VAL A O 1
ATOM 1461 N N . ARG A 1 187 ? 7.590 -0.130 -19.988 1.00 97.31 187 ARG A N 1
ATOM 1462 C CA . ARG A 1 187 ? 8.280 -1.102 -20.857 1.00 97.31 187 ARG A CA 1
ATOM 1463 C C . ARG A 1 187 ? 9.797 -1.076 -20.673 1.00 97.31 187 ARG A C 1
ATOM 1465 O O . ARG A 1 187 ? 10.396 -2.126 -20.502 1.00 97.31 187 ARG A O 1
ATOM 1472 N N . MET A 1 188 ? 10.399 0.114 -20.634 1.00 97.50 188 MET A N 1
ATOM 1473 C CA . MET A 1 188 ? 11.842 0.246 -20.389 1.00 97.50 188 MET A CA 1
ATOM 1474 C C . MET A 1 188 ? 12.259 -0.335 -19.029 1.00 97.50 188 MET A C 1
ATOM 1476 O O . MET A 1 188 ? 13.320 -0.944 -18.917 1.00 97.50 188 MET A O 1
ATOM 1480 N N . LEU A 1 189 ? 11.437 -0.141 -17.992 1.00 97.25 189 LEU A N 1
ATOM 1481 C CA . LEU A 1 189 ? 11.697 -0.711 -16.668 1.00 97.25 189 LEU A CA 1
ATOM 1482 C C . LEU A 1 189 ? 11.529 -2.236 -16.664 1.00 97.25 189 LEU A C 1
ATOM 1484 O O . LEU A 1 189 ? 12.381 -2.925 -16.117 1.00 97.25 189 LEU A O 1
ATOM 1488 N N . ASP A 1 190 ? 10.485 -2.766 -17.307 1.00 97.19 190 ASP A N 1
ATOM 1489 C CA . ASP A 1 190 ? 10.279 -4.213 -17.469 1.00 97.19 190 ASP A CA 1
ATOM 1490 C C . ASP A 1 190 ? 11.471 -4.884 -18.163 1.00 97.19 190 ASP A C 1
ATOM 1492 O O . ASP A 1 190 ? 11.997 -5.869 -17.651 1.00 97.19 190 ASP A O 1
ATOM 1496 N N . GLU A 1 191 ? 11.969 -4.317 -19.265 1.00 96.62 191 GLU A N 1
ATOM 1497 C CA . GLU A 1 191 ? 13.169 -4.815 -19.950 1.00 96.62 191 GLU A CA 1
ATOM 1498 C C . GLU A 1 191 ? 14.386 -4.856 -19.013 1.00 96.62 191 GLU A C 1
ATOM 1500 O O . GLU A 1 191 ? 15.059 -5.885 -18.909 1.00 96.62 191 GLU A O 1
ATOM 1505 N N . ALA A 1 192 ? 14.640 -3.769 -18.276 1.00 95.94 192 ALA A N 1
ATOM 1506 C CA . ALA A 1 192 ? 15.752 -3.695 -17.331 1.00 95.94 192 ALA A CA 1
ATOM 1507 C C . ALA A 1 192 ? 15.618 -4.708 -16.181 1.00 95.94 192 ALA A C 1
ATOM 1509 O O . ALA A 1 192 ? 16.599 -5.345 -15.797 1.00 95.94 192 ALA A O 1
ATOM 1510 N N . TYR A 1 193 ? 14.413 -4.883 -15.637 1.00 95.69 193 TYR A N 1
ATOM 1511 C CA . TYR A 1 193 ? 14.159 -5.805 -14.530 1.00 95.69 193 TYR A CA 1
ATOM 1512 C C . TYR A 1 193 ? 14.223 -7.263 -14.962 1.00 95.69 193 TYR A C 1
ATOM 1514 O O . TYR A 1 193 ? 14.781 -8.080 -14.236 1.00 95.69 193 TYR A O 1
ATOM 1522 N N . ARG A 1 194 ? 13.735 -7.601 -16.160 1.00 95.06 194 ARG A N 1
ATOM 1523 C CA . ARG A 1 194 ? 13.893 -8.953 -16.706 1.00 95.06 194 ARG A CA 1
ATOM 1524 C C . ARG A 1 194 ? 15.359 -9.336 -16.807 1.00 95.06 194 ARG A C 1
ATOM 1526 O O . ARG A 1 194 ? 15.694 -10.429 -16.384 1.00 95.06 194 ARG A O 1
ATOM 1533 N N . VAL A 1 195 ? 16.217 -8.437 -17.294 1.00 93.50 195 VAL A N 1
ATOM 1534 C CA . VAL A 1 195 ? 17.668 -8.677 -17.358 1.00 93.50 195 VAL A CA 1
ATOM 1535 C C . VAL A 1 195 ? 18.278 -8.792 -15.959 1.00 93.50 195 VAL A C 1
ATOM 1537 O O . VAL A 1 195 ? 19.071 -9.691 -15.706 1.00 93.50 195 VAL A O 1
ATOM 1540 N N . ALA A 1 196 ? 17.900 -7.908 -15.033 1.00 90.81 196 ALA A N 1
ATOM 1541 C CA . ALA A 1 196 ? 18.463 -7.890 -13.683 1.00 90.81 196 ALA A CA 1
ATOM 1542 C C . ALA A 1 196 ? 18.052 -9.100 -12.820 1.00 90.81 196 ALA A C 1
ATOM 1544 O O . ALA A 1 196 ? 18.790 -9.476 -11.909 1.00 90.81 196 ALA A O 1
ATOM 1545 N N . PHE A 1 197 ? 16.884 -9.695 -13.081 1.00 88.50 197 PHE A N 1
ATOM 1546 C CA . PHE A 1 197 ? 16.298 -10.740 -12.235 1.00 88.50 197 PHE A CA 1
ATOM 1547 C C . PHE A 1 197 ? 16.145 -12.106 -12.919 1.00 88.50 197 PHE A C 1
ATOM 1549 O O . PHE A 1 197 ? 15.808 -13.075 -12.245 1.00 88.50 197 PHE A O 1
ATOM 1556 N N . SER A 1 198 ? 16.472 -12.242 -14.210 1.00 73.88 198 SER A N 1
ATOM 1557 C CA . SER A 1 198 ? 16.440 -13.534 -14.916 1.00 73.88 198 SER A CA 1
ATOM 1558 C C . SER A 1 198 ? 17.477 -14.555 -14.432 1.00 73.88 198 SER A C 1
ATOM 1560 O O . SER A 1 198 ? 17.337 -15.735 -14.735 1.00 73.88 198 SER A O 1
ATOM 1562 N N . GLU A 1 199 ? 18.514 -14.135 -13.699 1.00 54.50 199 GLU A N 1
ATOM 1563 C CA . GLU A 1 199 ? 19.641 -15.000 -13.302 1.00 54.50 199 GLU A CA 1
ATOM 1564 C C . GLU A 1 199 ? 19.568 -15.531 -11.856 1.00 54.50 199 GLU A C 1
ATOM 1566 O O . GLU A 1 199 ? 20.432 -16.299 -11.444 1.00 54.50 199 GLU A O 1
ATOM 1571 N N . LYS A 1 200 ? 18.541 -15.175 -11.069 1.00 51.94 200 LYS A N 1
ATOM 1572 C CA . LYS A 1 200 ? 18.394 -15.623 -9.665 1.00 51.94 200 LYS A CA 1
ATOM 1573 C C . LYS A 1 200 ? 17.646 -16.967 -9.508 1.00 51.94 200 LYS A C 1
ATOM 1575 O O . LYS A 1 200 ? 16.933 -17.140 -8.521 1.00 51.94 200 LYS A O 1
ATOM 1580 N N . THR A 1 201 ? 17.772 -17.893 -10.466 1.00 39.97 201 THR A N 1
ATOM 1581 C CA . THR A 1 201 ? 17.120 -19.224 -10.391 1.00 39.97 201 THR A CA 1
ATOM 1582 C C . THR A 1 201 ? 18.044 -20.277 -9.794 1.00 39.97 201 THR A C 1
ATOM 1584 O O . THR A 1 201 ? 19.208 -20.348 -10.244 1.00 39.97 201 THR A O 1
#

pLDDT: mean 82.8, std 16.0, range [32.03, 97.5]

Sequence (201 aa):
MVAQCFVTLGIPVLSADRYVAALLEQNSPVFDAIVTHFKPLLGQEPIVLAGELNKSGIRHIILQSVADRLWLEQLLHPLVLASLHRETQALQNVPYCVWEIPLLGKSGLRQSAKGMHYIDHIAIDRIILVDTPDDVRIQRIMMRDQVPAQAAEAMLQVQDQRTWLLQQADDVIEGTLAPEALQAKVRMLDEAYRVAFSEKT

Secondary structure (DSSP, 8-state):
-HHHHHHHTT--EEEHHHHHHHHTSTT-HHHHHHHHHHGGGSTTS-SEETTEE-HHHHHHHHHH-HHHHHHHHHHHHHHHHHHHHHHHHH--S-S--EEE----SSSSSSS-TTS--TTTTS--S--EEEE--HHHHHHHHHHHHT--HHHHHHHH--HHHHHHHHHH-SEEEETT--HHHHHHHHHHHHHHHHHHHTT--

Radius of gyration: 18.5 Å; Cα contacts (8 Å, |Δi|>4): 178; chains: 1; bounding box: 44×43×46 Å

Nearest PDB structures (foldseek):
  4ttr-assembly1_A  TM=8.466E-01  e=9.704E-13  Legionella pneumophila subsp. pneumophila str. Philadelphia 1
  9bkz-assembly1_A  TM=7.387E-01  e=1.191E-11  Klebsiella aerogenes
  9bkz-assembly2_B  TM=7.292E-01  e=1.425E-11  Klebsiella aerogenes
  8u94-assembly1_A  TM=6.922E-01  e=1.264E-11  Klebsiella aerogenes KCTC 2190
  1n3b-assembly1_C  TM=8.068E-01  e=4.035E-10  Escherichia coli

Foldseek 3Di:
DLLVLCVVVVAAEAELVVQVVVCQQAPHPLVVVQCVPCVVVLPPDDQDDPRGGPPVSLVVVVLVDVVSVVVNCVSRLVSSLVVVVVVQVVDDPHLHHHYHYPPRFDPLCDDDPPDHNSVVPDPDPFAEAADEDLVVQLVVCCVVVVDDSVVSVSSVPDPVVRVVSVVRHPHYHHNPDDPVRSSVVSVVVVVVSSVVRVPPD

Solvent-accessible surface area (backbone atoms only — not comparable to full-atom values): 12026 Å² total; per-residue (Å²): 108,71,67,58,48,41,44,76,71,74,35,53,72,50,48,46,65,59,46,50,53,62,46,51,35,76,88,30,75,56,30,54,50,49,48,68,66,46,37,77,74,45,66,88,53,66,52,59,52,97,76,36,68,33,59,68,62,53,50,55,49,40,75,76,29,70,67,59,34,51,51,54,46,66,64,45,49,65,55,40,50,53,50,53,52,52,51,57,72,67,59,73,99,62,55,61,71,43,76,47,66,77,84,62,80,93,50,52,82,74,70,58,105,86,49,68,50,64,64,81,76,46,98,66,94,75,40,76,39,76,49,60,61,65,70,62,49,32,52,51,41,21,68,73,70,72,43,56,67,70,58,28,43,67,74,57,78,46,74,71,56,55,58,51,50,62,72,67,32,77,39,79,43,65,65,76,54,53,73,69,57,42,46,53,54,51,49,57,49,50,58,53,45,41,67,72,38,61,76,81,119

Mean predicted aligned error: 7.18 Å